Protein AF-A0A817Z8S8-F1 (afdb_monomer_lite)

pLDDT: mean 74.24, std 27.45, range [25.92, 98.88]

Sequence (373 aa):
MAVKNQTFAECTYLVGMTGDINDGILGLAFPSLTSDGEKPFFYNMWSQGLIPQAIFSFYLNPDTNATSGGELIFGGADPSKYTGSITYISVSIEGYWEFPMASVSVGSTSISSSTYAIADTGTTLIVGPTAQVDSLNGAIGATYDSSSQLYTVDCHTRSLSSFPNITFTIGDTVFILKPLQYLWITGDQSAGYICYSVFSPSDSTDSNGNLFWILGDFFLYRYYSVFDIQNNRVGFSTSISYDWMPTVGSSLFPTSSTTTHPSTSTMKTTTHPTTSTMKTTASTARTTTVSTTSTMKTTTHPTTSTMKTKTHPTTSTMKTTTHPTTSTMKTTASTVRTTTISTTQMELSSTAVTRTQPLATTITETEISPIPS

InterPro domains:
  IPR001461 Aspartic peptidase A1 [PR00792] (70-83)
  IPR001461 Aspartic peptidase A1 [PR00792] (117-128)
  IPR001461 Aspartic peptidase A1 [PR00792] (213-228)
  IPR001461 Aspartic peptidase A1 [PTHR47966] (2-237)
  IPR001969 Aspartic peptidase, active site [PS00141] (117-128)
  IPR021109 Aspartic peptidase domain superfamily [G3DSA:2.40.70.10] (1-240)
  IPR021109 Aspartic peptidase domain superfamily [SSF50630] (2-237)
  IPR033121 Peptidase family A1 domain [PF00026] (2-238)
  IPR033121 Peptidase family A1 domain [PS51767] (1-237)

Organism: NCBI:txid392032

Secondary structure (DSSP, 8-state):
----S------S--SS-TT-S-S-----S-GGG-TT-PPPHHHHHHHTT-SSSSEEEEEE---TTSS--EEEEES---GGGEEEEEEEEE-SSBTTBEEEEEEEEETTEEEEEEEEEEE-TT-SSEEE-HHHHHHHHHHHT-EEETTTTEEEE--SSS-GGGSPPEEEEETTEEEEE-HHHHEEEEEETTTEEEEEESEEE---B-TTS-BEEEE-HHHHTTEEEEEETTTTEEEEEEEGGGTTSPPBTB-SSPP----PPP-SS-EEE----SS-------SSEEEEE---SS-EEEEE--SSS-EEEEE--SS--EEEEE--SS--EEEEE--SS--EEEEE---SS--EEEEE-SS--EE-----PPPP-

Foldseek 3Di:
DDQPPADDDDDPDDDDCPPPPDPDDQDPAFLVQPPVSGDGPLNSCVVVVVAQASKKWKAAAPPPPDPDRIDIDRRDDDPVFFDDDWDKFFAPDRDAQKGWWQFKAWAPGTLDGIAMEGEDQPDAFKEFAQSSLVVNCVSQVWDQDPVVRFTWDDPPPDPQVPGTWIWIGGPNDIQIDRSVLQWDWDDAPVGDIITTGRYHHDQDADPVRGTYIYCYDSSCNQWIWMCHPPRRIIITGGTCSCVPPPDPPDDPHDPDDDDDDDDDDDDEDEDEDPDDADEDEDQEYEYEYEYADDEDEHEYEYADDEYEYEYEYQDYEYEYEYEYPDEEYEYEYEYPDEYEYEYEYEDDDYYYDYDYDDDDYDYDDHDYDDDDD

Radius of gyration: 31.16 Å; chains: 1; bounding box: 56×45×95 Å

Structure (mmCIF, N/CA/C/O backbone):
data_AF-A0A817Z8S8-F1
#
_entry.id   AF-A0A817Z8S8-F1
#
loop_
_atom_site.group_PDB
_atom_site.id
_atom_site.type_symbol
_atom_site.label_atom_id
_atom_site.label_alt_id
_atom_site.label_comp_id
_atom_site.label_asym_id
_atom_site.label_entity_id
_atom_site.label_seq_id
_atom_site.pdbx_PDB_ins_code
_atom_site.Cartn_x
_atom_site.Cartn_y
_atom_site.Cartn_z
_atom_site.occupancy
_atom_site.B_iso_or_equiv
_atom_site.auth_seq_id
_atom_site.auth_comp_id
_atom_site.auth_asym_id
_atom_site.auth_atom_id
_atom_site.pdbx_PDB_model_num
ATOM 1 N N . MET A 1 1 ? -26.055 7.606 10.566 1.00 81.88 1 MET A N 1
ATOM 2 C CA . MET A 1 1 ? -25.059 7.049 11.508 1.00 81.88 1 MET A CA 1
ATOM 3 C C . MET A 1 1 ? -24.032 8.137 11.798 1.00 81.88 1 MET A C 1
ATOM 5 O O . MET A 1 1 ? -23.732 8.878 10.873 1.00 81.88 1 MET A O 1
ATOM 9 N N . ALA A 1 2 ? -23.561 8.307 13.038 1.00 94.81 2 ALA A N 1
ATOM 10 C CA . ALA A 1 2 ? -22.569 9.337 13.373 1.00 94.81 2 ALA A CA 1
ATOM 11 C C . ALA A 1 2 ? -21.712 8.900 14.567 1.00 94.81 2 ALA A C 1
ATOM 13 O O . ALA A 1 2 ? -22.274 8.572 15.610 1.00 94.81 2 ALA A O 1
ATOM 14 N N . VAL A 1 3 ? -20.385 8.946 14.421 1.00 97.50 3 VAL A N 1
ATOM 15 C CA . VAL A 1 3 ? -19.437 8.725 15.524 1.00 97.50 3 VAL A CA 1
ATOM 16 C C . VAL A 1 3 ? -19.437 9.963 16.417 1.00 97.50 3 VAL A C 1
ATOM 18 O O . VAL A 1 3 ? -19.252 11.082 15.938 1.00 97.50 3 VAL A O 1
ATOM 21 N N . LYS A 1 4 ? -19.711 9.787 17.709 1.00 97.62 4 LYS A N 1
ATOM 22 C CA . LYS A 1 4 ? -19.749 10.876 18.696 1.00 97.62 4 LYS A CA 1
ATOM 23 C C . LYS A 1 4 ? -18.420 10.999 19.432 1.00 97.62 4 LYS A C 1
ATOM 25 O O . LYS A 1 4 ? -17.727 10.002 19.598 1.00 97.62 4 LYS A O 1
ATOM 30 N N . ASN A 1 5 ? -18.110 12.213 19.895 1.00 95.88 5 ASN A N 1
ATOM 31 C CA . ASN A 1 5 ? -16.927 12.527 20.707 1.00 95.88 5 ASN A CA 1
ATOM 32 C C . ASN A 1 5 ? -15.605 12.045 20.078 1.00 95.88 5 ASN A C 1
ATOM 34 O O . ASN A 1 5 ? -14.744 11.520 20.776 1.00 95.88 5 ASN A O 1
ATOM 38 N N . GLN A 1 6 ? -15.464 12.186 18.755 1.00 96.88 6 GLN A N 1
ATOM 39 C CA . GLN A 1 6 ? -14.202 11.904 18.077 1.00 96.88 6 GLN A CA 1
ATOM 40 C C . GLN A 1 6 ? -13.247 13.081 18.269 1.00 96.88 6 GLN A C 1
ATOM 42 O O . GLN A 1 6 ? -13.519 14.171 17.766 1.00 96.88 6 GLN A O 1
ATOM 47 N N . THR A 1 7 ? -12.121 12.846 18.936 1.00 95.56 7 THR A N 1
ATOM 48 C CA . THR A 1 7 ? -10.995 13.782 18.925 1.00 95.56 7 THR A CA 1
ATOM 49 C C . THR A 1 7 ? -10.351 13.782 17.540 1.00 95.56 7 THR A C 1
ATOM 51 O O . THR A 1 7 ? -10.112 12.721 16.960 1.00 95.56 7 THR A O 1
ATOM 54 N N . PHE A 1 8 ? -10.071 14.958 16.994 1.00 94.56 8 PHE A N 1
ATOM 55 C CA . PHE A 1 8 ? -9.296 15.124 15.768 1.00 94.56 8 PHE A CA 1
ATOM 56 C C . PHE A 1 8 ? -8.401 16.355 15.905 1.00 94.56 8 PHE A C 1
ATOM 58 O O . PHE A 1 8 ? -8.693 17.253 16.696 1.00 94.56 8 PHE A O 1
ATOM 65 N N . ALA A 1 9 ? -7.308 16.384 15.148 1.00 92.62 9 ALA A N 1
ATOM 66 C CA . ALA A 1 9 ? -6.396 17.516 15.135 1.00 92.62 9 ALA A CA 1
ATOM 67 C C . ALA A 1 9 ? -6.850 18.559 14.105 1.00 92.62 9 ALA A C 1
ATOM 69 O O . ALA A 1 9 ? -7.108 18.227 12.948 1.00 92.62 9 ALA A O 1
ATOM 70 N N . GLU A 1 10 ? -6.909 19.824 14.517 1.00 93.25 10 GLU A N 1
ATOM 71 C CA . GLU A 1 10 ? -7.036 20.957 13.601 1.00 93.25 10 GLU A CA 1
ATOM 72 C C . GLU A 1 10 ? -5.635 21.384 13.143 1.00 93.25 10 GLU A C 1
ATOM 74 O O . GLU A 1 10 ? -4.810 21.837 13.941 1.00 93.25 10 GLU A O 1
ATOM 79 N N . CYS A 1 11 ? -5.344 21.217 11.852 1.00 89.75 11 CYS A N 1
ATOM 80 C CA . CYS A 1 11 ? -4.067 21.632 11.282 1.00 89.75 11 CYS A CA 1
ATOM 81 C C . CYS A 1 11 ? -4.047 23.157 11.091 1.00 89.75 11 CYS A C 1
ATOM 83 O O . CYS A 1 11 ? -4.778 23.695 10.263 1.00 89.75 11 CYS A O 1
ATOM 85 N N . THR A 1 12 ? -3.198 23.858 11.845 1.00 91.69 12 THR A N 1
ATOM 86 C CA . THR A 1 12 ? -3.060 25.328 11.771 1.00 91.69 12 THR A CA 1
ATOM 87 C C . THR A 1 12 ? -1.896 25.787 10.892 1.00 91.69 12 THR A C 1
ATOM 89 O O . THR A 1 12 ? -1.808 26.964 10.540 1.00 91.69 12 THR A O 1
ATOM 92 N N . TYR A 1 13 ? -0.999 24.869 10.526 1.00 88.25 13 TYR A N 1
ATOM 93 C CA . TYR A 1 13 ? 0.147 25.128 9.664 1.00 88.25 13 TYR A CA 1
ATOM 94 C C . TYR A 1 13 ? 0.550 23.856 8.916 1.00 88.25 13 TYR A C 1
ATOM 96 O O . TYR A 1 13 ? 0.717 22.803 9.530 1.00 88.25 13 TYR A O 1
ATOM 104 N N . LEU A 1 14 ? 0.738 23.968 7.600 1.00 84.44 14 LEU A N 1
ATOM 105 C CA . LEU A 1 14 ? 1.026 22.846 6.711 1.00 84.44 14 LEU A CA 1
ATOM 106 C C . LEU A 1 14 ? 2.157 23.208 5.745 1.00 84.44 14 LEU A C 1
ATOM 108 O O . LEU A 1 14 ? 2.161 24.291 5.159 1.00 84.44 14 LEU A O 1
ATOM 112 N N . VAL A 1 15 ? 3.103 22.288 5.558 1.00 81.94 15 VAL A N 1
ATOM 113 C CA . VAL A 1 15 ? 4.203 22.410 4.592 1.00 81.94 15 VAL A CA 1
ATOM 114 C C . VAL A 1 15 ? 4.164 21.194 3.677 1.00 81.94 15 VAL A C 1
ATOM 116 O O . VAL A 1 15 ? 4.092 20.071 4.158 1.00 81.94 15 VAL A O 1
ATOM 119 N N . GLY A 1 16 ? 4.226 21.407 2.362 1.00 69.44 16 GLY A N 1
ATOM 120 C CA . GLY A 1 16 ? 4.416 20.322 1.390 1.00 69.44 16 GLY A CA 1
ATOM 121 C C . GLY A 1 16 ? 3.149 19.625 0.885 1.00 69.44 16 GLY A C 1
ATOM 122 O O . GLY A 1 16 ? 3.254 18.850 -0.054 1.00 69.44 16 GLY A O 1
ATOM 123 N N . MET A 1 17 ? 1.964 19.942 1.416 1.00 66.19 17 MET A N 1
ATOM 124 C CA . MET A 1 17 ? 0.671 19.454 0.889 1.00 66.19 17 MET A CA 1
ATOM 125 C C . MET A 1 17 ? -0.120 20.548 0.146 1.00 66.19 17 MET A C 1
ATOM 127 O O . MET A 1 17 ? -1.324 20.439 -0.079 1.00 66.19 17 MET A O 1
ATOM 131 N N . THR A 1 18 ? 0.538 21.649 -0.227 1.00 66.94 18 THR A N 1
ATOM 132 C CA . THR A 1 18 ? -0.089 22.735 -0.988 1.00 66.94 18 THR A CA 1
ATOM 133 C C . THR A 1 18 ? -0.513 22.236 -2.371 1.00 66.94 18 THR A C 1
ATOM 135 O O . THR A 1 18 ? 0.343 21.945 -3.203 1.00 66.94 18 THR A O 1
ATOM 138 N N . GLY A 1 19 ? -1.824 22.187 -2.629 1.00 70.31 19 GLY A N 1
ATOM 139 C CA . GLY A 1 19 ? -2.391 21.764 -3.915 1.00 70.31 19 GLY A CA 1
ATOM 140 C C . GLY A 1 19 ? -2.886 20.315 -3.970 1.00 70.31 19 GLY A C 1
ATOM 141 O O . GLY A 1 19 ? -3.263 19.871 -5.053 1.00 70.31 19 GLY A O 1
ATOM 142 N N . ASP A 1 20 ? -2.905 19.598 -2.842 1.00 76.75 20 ASP A N 1
ATOM 143 C CA . ASP A 1 20 ? -3.638 18.331 -2.732 1.00 76.75 20 ASP A CA 1
ATOM 144 C C . ASP A 1 20 ? -5.150 18.574 -2.920 1.00 76.75 20 ASP A C 1
ATOM 146 O O . ASP A 1 20 ? -5.673 19.640 -2.586 1.00 76.75 20 ASP A O 1
ATOM 150 N N . ILE A 1 21 ? -5.849 17.593 -3.489 1.00 81.88 21 ILE A N 1
ATOM 151 C CA . ILE A 1 21 ? -7.307 17.634 -3.668 1.00 81.88 21 ILE A CA 1
ATOM 152 C C . ILE A 1 21 ? -8.055 17.220 -2.396 1.00 81.88 21 ILE A C 1
ATOM 154 O O . ILE A 1 21 ? -9.259 17.448 -2.300 1.00 81.88 21 ILE A O 1
ATOM 158 N N . ASN A 1 22 ? -7.358 16.584 -1.450 1.00 86.25 22 ASN A N 1
ATOM 159 C CA . ASN A 1 22 ? -7.919 16.139 -0.182 1.00 86.25 22 ASN A CA 1
ATOM 160 C C . ASN A 1 22 ? -7.701 17.191 0.912 1.00 86.25 22 ASN A C 1
ATOM 162 O O . ASN A 1 22 ? -6.600 17.712 1.074 1.00 86.25 22 ASN A O 1
ATOM 166 N N . ASP A 1 23 ? -8.733 17.439 1.722 1.00 89.62 23 ASP A N 1
ATOM 167 C CA . ASP A 1 23 ? -8.668 18.411 2.824 1.00 89.62 23 ASP A CA 1
ATOM 168 C C . ASP A 1 23 ? -7.918 17.882 4.065 1.00 89.62 23 ASP A C 1
ATOM 170 O O . ASP A 1 23 ? -7.545 18.652 4.950 1.00 89.62 23 ASP A O 1
ATOM 174 N N . GLY A 1 24 ? -7.723 16.564 4.176 1.00 91.56 24 GLY A N 1
ATOM 175 C CA . GLY A 1 24 ? -7.089 15.946 5.339 1.00 91.56 24 GLY A CA 1
ATOM 176 C C . GLY A 1 24 ? -7.032 14.421 5.277 1.00 91.56 24 GLY A C 1
ATOM 177 O O . GLY A 1 24 ? -7.357 13.808 4.263 1.00 91.56 24 GLY A O 1
ATOM 178 N N . ILE A 1 25 ? -6.618 13.807 6.391 1.00 92.69 25 ILE A N 1
ATOM 179 C CA . ILE A 1 25 ? -6.366 12.364 6.506 1.00 92.69 25 ILE A CA 1
ATOM 180 C C . ILE A 1 25 ? -7.199 11.772 7.647 1.00 92.69 25 ILE A C 1
ATOM 182 O O . ILE A 1 25 ? -7.203 12.288 8.765 1.00 92.69 25 ILE A O 1
ATOM 186 N N . LEU A 1 26 ? -7.855 10.639 7.381 1.00 96.12 26 LEU A N 1
ATOM 187 C CA . LEU A 1 26 ? -8.493 9.803 8.397 1.00 96.12 26 LEU A CA 1
ATOM 188 C C . LEU A 1 26 ? -7.651 8.542 8.623 1.00 96.12 26 LEU A C 1
ATOM 190 O O . LEU A 1 26 ? -7.731 7.591 7.852 1.00 96.12 26 LEU A O 1
ATOM 194 N N . GLY A 1 27 ? -6.847 8.527 9.687 1.00 96.44 27 GLY A N 1
ATOM 195 C CA . GLY A 1 27 ? -6.015 7.370 10.027 1.00 96.44 27 GLY A CA 1
ATOM 196 C C . GLY A 1 27 ? -6.842 6.153 10.461 1.00 96.44 27 GLY A C 1
ATOM 197 O O . GLY A 1 27 ? -7.692 6.257 11.349 1.00 96.44 27 GLY A O 1
ATOM 198 N N . LEU A 1 28 ? -6.563 4.992 9.858 1.00 97.69 28 LEU A N 1
ATOM 199 C CA . LEU A 1 28 ? -7.239 3.710 10.130 1.00 97.69 28 LEU A CA 1
ATOM 200 C C . LEU A 1 28 ? -6.285 2.612 10.646 1.00 97.69 28 LEU A C 1
ATOM 202 O O . LEU A 1 28 ? -6.638 1.433 10.645 1.00 97.69 28 LEU A O 1
ATOM 206 N N . ALA A 1 29 ? -5.074 2.987 11.062 1.00 96.75 29 ALA A N 1
ATOM 207 C CA . ALA A 1 29 ? -4.093 2.089 11.672 1.00 96.75 29 ALA A CA 1
ATOM 208 C C . ALA A 1 29 ? -4.369 1.860 13.177 1.00 96.75 29 ALA A C 1
ATOM 210 O O . ALA A 1 29 ? -5.402 2.281 13.713 1.00 96.75 29 ALA A O 1
ATOM 211 N N . PHE A 1 30 ? -3.458 1.168 13.866 1.00 97.06 30 PHE A N 1
ATOM 212 C CA . PHE A 1 30 ? -3.625 0.805 15.273 1.00 97.06 30 PHE A CA 1
ATOM 213 C C . PHE A 1 30 ? -3.399 2.000 16.224 1.00 97.06 30 PHE A C 1
ATOM 215 O O . PHE A 1 30 ? -2.653 2.927 15.894 1.00 97.06 30 PHE A O 1
ATOM 222 N N . PRO A 1 31 ? -4.000 1.995 17.435 1.00 95.50 31 PRO A N 1
ATOM 223 C CA . PRO A 1 31 ? -3.860 3.075 18.413 1.00 95.50 31 PRO A CA 1
ATOM 224 C C . PRO A 1 31 ? -2.414 3.342 18.842 1.00 95.50 31 PRO A C 1
ATOM 226 O O . PRO A 1 31 ? -2.098 4.455 19.251 1.00 95.50 31 PRO A O 1
ATOM 229 N N . SER A 1 32 ? -1.528 2.352 18.730 1.00 93.75 32 SER A N 1
ATOM 230 C CA . SER A 1 32 ? -0.097 2.469 19.038 1.00 93.75 32 SER A CA 1
ATOM 231 C C . SER A 1 32 ? 0.644 3.512 18.192 1.00 93.75 32 SER A C 1
ATOM 233 O O . SER A 1 32 ? 1.695 3.977 18.621 1.00 93.75 32 SER A O 1
ATOM 235 N N . LEU A 1 33 ? 0.103 3.915 17.034 1.00 92.25 33 LEU A N 1
ATOM 236 C CA . LEU A 1 33 ? 0.660 4.987 16.196 1.00 92.25 33 LEU A CA 1
ATOM 237 C C . LEU A 1 33 ? 0.061 6.374 16.471 1.00 92.25 33 LEU A C 1
ATOM 239 O O . LEU A 1 33 ? 0.413 7.345 15.803 1.00 92.25 33 LEU A O 1
ATOM 243 N N . THR A 1 34 ? -0.869 6.496 17.417 1.00 91.12 34 THR A N 1
ATOM 244 C CA . THR A 1 34 ? -1.513 7.783 17.710 1.00 91.12 34 THR A CA 1
ATOM 245 C C . THR A 1 34 ? -0.582 8.676 18.527 1.00 91.12 34 THR A C 1
ATOM 247 O O . THR A 1 34 ? -0.004 8.238 19.518 1.00 91.12 34 THR A O 1
ATOM 250 N N . SER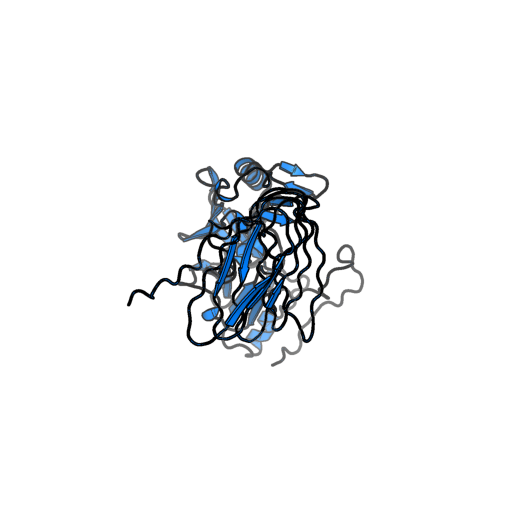 A 1 35 ? -0.428 9.940 18.121 1.00 79.12 35 SER A N 1
ATOM 251 C CA . SER A 1 35 ? 0.551 10.857 18.727 1.00 79.12 35 SER A CA 1
ATOM 252 C C . SER A 1 35 ? 0.268 11.187 20.197 1.00 79.12 35 SER A C 1
ATOM 254 O O . SER A 1 35 ? 1.210 11.351 20.964 1.00 79.12 35 SER A O 1
ATOM 256 N N . ASP A 1 36 ? -1.009 11.213 20.594 1.00 81.75 36 ASP A N 1
ATOM 257 C CA . ASP A 1 36 ? -1.449 11.604 21.943 1.00 81.75 36 ASP A CA 1
ATOM 258 C C . ASP A 1 36 ? -2.231 10.490 22.669 1.00 81.75 36 ASP A C 1
ATOM 260 O O . ASP A 1 36 ? -2.912 10.733 23.664 1.00 81.75 36 ASP A O 1
ATOM 264 N N . GLY A 1 37 ? -2.177 9.249 22.166 1.00 83.00 37 GLY A N 1
ATOM 265 C CA . GLY A 1 37 ? -2.962 8.131 22.712 1.00 83.00 37 GLY A CA 1
ATOM 266 C C . GLY A 1 37 ? -4.472 8.242 22.460 1.00 83.00 37 GLY A C 1
ATOM 267 O O . GLY A 1 37 ? -5.260 7.494 23.046 1.00 83.00 37 GLY A O 1
ATOM 268 N N . GLU A 1 38 ? -4.887 9.181 21.606 1.00 91.69 38 GLU A N 1
ATOM 269 C CA . GLU A 1 38 ? -6.281 9.395 21.235 1.00 91.69 38 GLU A CA 1
ATOM 270 C C . GLU A 1 38 ? -6.866 8.172 20.531 1.00 91.69 38 GLU A C 1
ATOM 272 O O . GLU A 1 38 ? -6.221 7.510 19.719 1.00 91.69 38 GLU A O 1
ATOM 277 N N . LYS A 1 39 ? -8.136 7.871 20.807 1.00 93.94 39 LYS A N 1
ATOM 278 C CA . LYS A 1 39 ? -8.786 6.706 20.205 1.00 93.94 39 LYS A CA 1
ATOM 279 C C . LYS A 1 39 ? -9.051 6.959 18.707 1.00 93.94 39 LYS A C 1
ATOM 281 O O . LYS A 1 39 ? -9.780 7.906 18.380 1.00 93.94 39 LYS A O 1
ATOM 286 N N . PRO A 1 40 ? -8.558 6.101 17.789 1.00 96.38 40 PRO A N 1
ATOM 287 C CA . PRO A 1 40 ? -8.809 6.279 16.362 1.00 96.38 40 PRO A CA 1
ATOM 288 C C . PRO A 1 40 ? -10.299 6.185 16.011 1.00 96.38 40 PRO A C 1
ATOM 290 O O . PRO A 1 40 ? -11.079 5.497 16.681 1.00 96.38 40 PRO A O 1
ATOM 293 N N . PHE A 1 41 ? -10.685 6.823 14.904 1.00 97.00 41 PHE A N 1
ATOM 294 C CA . PHE A 1 41 ? -12.075 6.910 14.443 1.00 97.00 41 PHE A CA 1
ATOM 295 C C . PHE A 1 41 ? -12.793 5.564 14.381 1.00 97.00 41 PHE A C 1
ATOM 297 O O . PHE A 1 41 ? -13.891 5.410 14.920 1.00 97.00 41 PHE A O 1
ATOM 304 N N . PHE A 1 42 ? -12.153 4.569 13.770 1.00 97.50 42 PHE A N 1
ATOM 305 C CA . PHE A 1 42 ? -12.750 3.251 13.606 1.00 97.50 42 PHE A CA 1
ATOM 306 C C . PHE A 1 42 ? -12.981 2.536 14.951 1.00 97.50 42 PHE A C 1
ATOM 308 O O . PHE A 1 42 ? -14.010 1.892 15.151 1.00 97.50 42 PHE A O 1
ATOM 315 N N . TYR A 1 43 ? -12.089 2.728 15.929 1.00 96.94 43 TYR A N 1
ATOM 316 C CA . TYR A 1 43 ? -12.247 2.181 17.281 1.00 96.94 43 TYR A CA 1
ATOM 317 C C . TYR A 1 43 ? -13.412 2.840 18.024 1.00 96.94 43 TYR A C 1
ATOM 319 O O . TYR A 1 43 ? -14.158 2.165 18.740 1.00 96.94 43 TYR A O 1
ATOM 327 N N . ASN A 1 44 ? -13.605 4.151 17.848 1.00 97.31 44 ASN A N 1
ATOM 328 C CA . ASN A 1 44 ? -14.782 4.843 18.366 1.00 97.31 44 ASN A CA 1
ATOM 329 C C . ASN A 1 44 ? -16.064 4.334 17.702 1.00 97.31 44 ASN A C 1
ATOM 331 O O . ASN A 1 44 ? -17.010 3.995 18.413 1.00 97.31 44 ASN A O 1
ATOM 335 N N . MET A 1 45 ? -16.070 4.189 16.376 1.00 97.44 45 MET A N 1
ATOM 336 C CA . MET A 1 45 ? -17.195 3.635 15.620 1.00 97.44 45 MET A CA 1
ATOM 337 C C . MET A 1 45 ? -17.596 2.238 16.117 1.00 97.44 45 MET A C 1
ATOM 339 O O . MET A 1 45 ? -18.779 1.997 16.373 1.00 97.44 45 MET A O 1
ATOM 343 N N . TRP A 1 46 ? -16.620 1.348 16.319 1.00 97.25 46 TRP A N 1
ATOM 344 C CA . TRP A 1 46 ? -16.860 0.011 16.861 1.00 97.25 46 TRP A CA 1
ATOM 345 C C . TRP A 1 46 ? -17.381 0.050 18.301 1.00 97.25 46 TRP A C 1
ATOM 347 O O . TRP A 1 46 ? -18.420 -0.534 18.597 1.00 97.25 46 TRP A O 1
ATOM 357 N N . SER A 1 47 ? -16.719 0.791 19.196 1.00 96.69 47 SER A N 1
ATOM 358 C CA . SER A 1 47 ? -17.114 0.841 20.614 1.00 96.69 47 SER A CA 1
ATOM 359 C C . SER A 1 47 ? -18.488 1.477 20.861 1.00 96.69 47 SER A C 1
ATOM 361 O O . SER A 1 47 ? -19.110 1.211 21.885 1.00 96.69 47 SER A O 1
ATOM 363 N N . GLN A 1 48 ? -18.982 2.280 19.915 1.00 97.88 48 GLN A N 1
ATOM 364 C CA . GLN A 1 48 ? -20.329 2.859 19.940 1.00 97.88 48 GLN A CA 1
ATOM 365 C C . GLN A 1 48 ? -21.396 1.927 19.337 1.00 97.88 48 GLN A C 1
ATOM 367 O O . GLN A 1 48 ? -22.560 2.314 19.256 1.00 97.88 48 GLN A O 1
ATOM 372 N N . GLY A 1 49 ? -21.026 0.716 18.901 1.00 97.31 49 GLY A N 1
ATOM 373 C CA . GLY A 1 49 ? -21.950 -0.264 18.324 1.00 97.31 49 GLY A CA 1
ATOM 374 C C . GLY A 1 49 ? -22.539 0.166 16.979 1.00 97.31 49 GLY A C 1
ATOM 375 O O . GLY A 1 49 ? -23.647 -0.238 16.635 1.00 97.31 49 GLY A O 1
ATOM 376 N N . LEU A 1 50 ? -21.836 1.029 16.234 1.00 98.12 50 LEU A N 1
ATOM 377 C CA . LEU A 1 50 ? -22.343 1.588 14.977 1.00 98.12 50 LEU A CA 1
ATOM 378 C C . LEU A 1 50 ? -22.146 0.649 13.783 1.00 98.12 50 LEU A C 1
ATOM 380 O O . LEU A 1 50 ? -22.857 0.775 12.792 1.00 98.12 50 LEU A O 1
ATOM 384 N N . ILE A 1 51 ? -21.205 -0.286 13.877 1.00 97.62 51 ILE A N 1
ATOM 385 C CA . ILE A 1 51 ? -20.911 -1.275 12.840 1.00 97.62 51 ILE A CA 1
ATOM 386 C C . ILE A 1 51 ? -21.086 -2.687 13.402 1.00 97.62 51 ILE A C 1
ATOM 388 O O . ILE A 1 51 ? -20.823 -2.898 14.585 1.00 97.62 51 ILE A O 1
ATOM 392 N N . PRO A 1 52 ? -21.532 -3.659 12.589 1.00 96.62 52 PRO A N 1
ATOM 393 C CA . PRO A 1 52 ? -21.817 -5.012 13.067 1.00 96.62 52 PRO A CA 1
ATOM 394 C C . PRO A 1 52 ? -20.560 -5.870 13.271 1.00 96.62 52 PRO A C 1
ATOM 396 O O . PRO A 1 52 ? -20.622 -6.874 13.974 1.00 96.62 52 PRO A O 1
ATOM 399 N N . GLN A 1 53 ? -19.436 -5.500 12.653 1.00 97.75 53 GLN A N 1
ATOM 400 C CA . GLN A 1 53 ? -18.154 -6.201 12.742 1.00 97.75 53 GLN A CA 1
ATOM 401 C C . GLN A 1 53 ? -17.020 -5.177 12.833 1.00 97.75 53 GLN A C 1
ATOM 403 O O . GLN A 1 53 ? -17.103 -4.121 12.208 1.00 97.75 53 GLN A O 1
ATOM 408 N N . ALA A 1 54 ? -15.942 -5.482 13.559 1.00 97.94 54 ALA A N 1
ATOM 409 C CA . ALA A 1 54 ? -14.767 -4.606 13.630 1.00 97.94 54 ALA A CA 1
ATOM 410 C C . ALA A 1 54 ? -13.819 -4.842 12.440 1.00 97.94 54 ALA A C 1
ATOM 412 O O . ALA A 1 54 ? -12.625 -5.083 12.614 1.00 97.94 54 ALA A O 1
ATOM 413 N N . ILE A 1 55 ? -14.379 -4.785 11.229 1.00 98.56 55 ILE A N 1
ATOM 414 C CA . ILE A 1 55 ? -13.640 -4.861 9.969 1.00 98.56 55 ILE A CA 1
ATOM 415 C C . ILE A 1 55 ? -13.930 -3.639 9.100 1.00 98.56 55 ILE A C 1
ATOM 417 O O . ILE A 1 55 ? -14.997 -3.031 9.208 1.00 98.56 55 ILE A O 1
ATOM 421 N N . PHE A 1 56 ? -13.017 -3.313 8.199 1.00 98.81 56 PHE A N 1
ATOM 422 C CA . PHE A 1 56 ? -13.279 -2.415 7.081 1.00 98.81 56 PHE A CA 1
ATOM 423 C C . PHE A 1 56 ? -12.585 -2.915 5.823 1.00 98.81 56 PHE A C 1
ATOM 425 O O . PHE A 1 56 ? -11.675 -3.738 5.894 1.00 98.81 56 PHE A O 1
ATOM 432 N N . SER A 1 57 ? -13.028 -2.454 4.663 1.00 98.81 57 SER A N 1
ATOM 433 C CA . SER A 1 57 ? -12.543 -2.981 3.391 1.00 98.81 57 SER A CA 1
ATOM 434 C C . SER A 1 57 ? -12.473 -1.920 2.313 1.00 98.81 57 SER A C 1
ATOM 436 O O . SER A 1 57 ? -13.328 -1.032 2.285 1.00 98.81 57 SER A O 1
ATOM 438 N N . PHE A 1 58 ? -11.526 -2.083 1.393 1.00 98.75 58 PHE A N 1
ATOM 439 C CA . PHE A 1 58 ? -11.324 -1.184 0.269 1.00 98.75 58 PHE A CA 1
ATOM 440 C C . PHE A 1 58 ? -11.443 -1.904 -1.072 1.00 98.75 58 PHE A C 1
ATOM 442 O O . PHE A 1 58 ? -10.817 -2.937 -1.320 1.00 98.75 58 PHE A O 1
ATOM 449 N N . TYR A 1 59 ? -12.201 -1.277 -1.964 1.00 98.31 59 TYR A N 1
ATOM 450 C CA . TYR A 1 59 ? -12.102 -1.451 -3.405 1.00 98.31 59 TYR A CA 1
ATOM 451 C C . TYR A 1 59 ? -11.536 -0.160 -3.991 1.00 98.31 59 TYR A C 1
ATOM 453 O O . TYR A 1 59 ? -12.124 0.904 -3.808 1.00 98.31 59 TYR A O 1
ATOM 461 N N . LEU A 1 60 ? -10.419 -0.244 -4.710 1.00 97.19 60 LEU A N 1
ATOM 462 C CA . LEU A 1 60 ? -9.810 0.902 -5.384 1.00 97.19 60 LEU A CA 1
ATOM 463 C C . LEU A 1 60 ? -9.861 0.687 -6.897 1.00 97.19 60 LEU A C 1
ATOM 465 O O . LEU A 1 60 ? -9.468 -0.373 -7.392 1.00 97.19 60 LEU A O 1
ATOM 469 N N . ASN A 1 61 ? -10.350 1.678 -7.637 1.00 94.75 61 ASN A N 1
ATOM 470 C CA . ASN A 1 61 ? -10.492 1.616 -9.086 1.00 94.75 61 ASN A CA 1
ATOM 471 C C . ASN A 1 61 ? -9.400 2.460 -9.768 1.00 94.75 61 ASN A C 1
ATOM 473 O O . ASN A 1 61 ? -9.425 3.682 -9.632 1.00 94.75 61 ASN A O 1
ATOM 477 N N . PRO A 1 62 ? -8.473 1.848 -10.529 1.00 91.75 62 PRO A N 1
ATOM 478 C CA . PRO A 1 62 ? -7.408 2.578 -11.207 1.00 91.75 62 PRO A CA 1
ATOM 479 C C . PRO A 1 62 ? -7.885 3.316 -12.472 1.00 91.75 62 PRO A C 1
ATOM 481 O O . PRO A 1 62 ? -7.101 4.056 -13.063 1.00 91.75 62 PRO A O 1
ATOM 484 N N . ASP A 1 63 ? -9.129 3.110 -12.932 1.00 89.75 63 ASP A N 1
ATOM 485 C CA . ASP A 1 63 ? -9.671 3.847 -14.079 1.00 89.75 63 ASP A CA 1
ATOM 486 C C . ASP A 1 63 ? -10.037 5.282 -13.685 1.00 89.75 63 ASP A C 1
ATOM 488 O O . ASP A 1 63 ? -11.072 5.546 -13.071 1.00 89.75 63 ASP A O 1
ATOM 492 N N . THR A 1 64 ? -9.203 6.227 -14.110 1.00 85.12 64 THR A N 1
ATOM 493 C CA . THR A 1 64 ? -9.388 7.664 -13.872 1.00 85.12 64 THR A CA 1
ATOM 494 C C . THR A 1 64 ? -10.597 8.262 -14.597 1.00 85.12 64 THR A C 1
ATOM 496 O O . THR A 1 64 ? -10.981 9.391 -14.300 1.00 85.12 64 THR A O 1
ATOM 499 N N . ASN A 1 65 ? -11.219 7.526 -15.525 1.00 86.69 65 ASN A N 1
ATOM 500 C CA . ASN A 1 65 ? -12.444 7.938 -16.214 1.00 86.69 65 ASN A CA 1
ATOM 501 C C . ASN A 1 65 ? -13.710 7.363 -15.568 1.00 86.69 65 ASN A C 1
ATOM 503 O O . ASN A 1 65 ? -14.822 7.714 -15.977 1.00 86.69 65 ASN A O 1
ATOM 507 N N . ALA A 1 66 ? -13.570 6.468 -14.588 1.00 87.56 66 ALA A N 1
ATOM 508 C CA . ALA A 1 66 ? -14.711 5.872 -13.924 1.00 87.56 66 ALA A CA 1
ATOM 509 C C . ALA A 1 66 ? -15.456 6.909 -13.077 1.00 87.56 66 ALA A C 1
ATOM 511 O O . ALA A 1 66 ? -14.871 7.761 -12.414 1.00 87.56 66 ALA A O 1
ATOM 512 N N . THR A 1 67 ? -16.781 6.786 -13.022 1.00 88.19 67 THR A N 1
ATOM 513 C CA . THR A 1 67 ? -17.620 7.644 -12.169 1.00 88.19 67 THR A CA 1
ATOM 514 C C . THR A 1 67 ? -17.426 7.378 -10.674 1.00 88.19 67 THR A C 1
ATOM 516 O O . THR A 1 67 ? -17.852 8.180 -9.850 1.00 88.19 67 THR A O 1
ATOM 519 N N . SER A 1 68 ? -16.830 6.237 -10.314 1.00 91.00 68 SER A N 1
ATOM 520 C CA . SER A 1 68 ? -16.486 5.851 -8.945 1.00 91.00 68 SER A CA 1
ATOM 521 C C . SER A 1 68 ? -15.032 5.377 -8.917 1.00 91.00 68 SER A C 1
ATOM 523 O O . SER A 1 68 ? -14.690 4.369 -9.545 1.00 91.00 68 SER A O 1
ATOM 525 N N . GLY A 1 69 ? -14.192 6.123 -8.194 1.00 92.31 69 GLY A N 1
ATOM 526 C CA . GLY A 1 69 ? -12.769 5.820 -8.004 1.00 92.31 69 GLY A CA 1
ATOM 527 C C . GLY A 1 69 ? -12.496 4.739 -6.954 1.00 92.31 69 GLY A C 1
ATOM 528 O O . GLY A 1 69 ? -11.394 4.209 -6.883 1.00 92.31 69 GLY A O 1
ATOM 529 N N . GLY A 1 70 ? -13.493 4.367 -6.152 1.00 95.56 70 GLY A N 1
ATOM 530 C CA . GLY A 1 70 ? -13.341 3.349 -5.122 1.00 95.56 70 GLY A CA 1
ATOM 531 C C . GLY A 1 70 ? -14.506 3.311 -4.141 1.00 95.56 70 GLY A C 1
ATOM 532 O O . GLY A 1 70 ? -15.475 4.063 -4.262 1.00 95.56 70 GLY A O 1
ATOM 533 N N . GLU A 1 71 ? -14.396 2.414 -3.170 1.00 97.94 71 GLU A N 1
ATOM 534 C CA . GLU A 1 71 ? -15.352 2.203 -2.091 1.00 97.94 71 GLU A CA 1
ATOM 535 C C . GLU A 1 71 ? -14.611 1.814 -0.808 1.00 97.94 71 GLU A C 1
ATOM 537 O O . GLU A 1 71 ? -13.738 0.945 -0.822 1.00 97.94 71 GLU A O 1
ATOM 542 N N . LEU A 1 72 ? -15.004 2.442 0.301 1.00 98.38 72 LEU A N 1
ATOM 543 C CA . LEU A 1 72 ? -14.648 2.048 1.659 1.00 98.38 72 LEU A CA 1
ATOM 544 C C . LEU A 1 72 ? -15.919 1.608 2.381 1.00 98.38 72 LEU A C 1
ATOM 546 O O . LEU A 1 72 ? -16.879 2.375 2.479 1.00 98.38 72 LEU A O 1
ATOM 550 N N . ILE A 1 73 ? -15.908 0.396 2.930 1.00 98.38 73 ILE A N 1
ATOM 551 C CA . ILE A 1 73 ? -16.980 -0.109 3.790 1.00 98.38 73 ILE A CA 1
ATOM 552 C C . ILE A 1 73 ? -16.452 -0.226 5.211 1.00 98.38 73 ILE A C 1
ATOM 554 O O . ILE A 1 73 ? -15.450 -0.892 5.454 1.00 98.38 73 ILE A O 1
ATOM 558 N N . PHE A 1 74 ? -17.170 0.368 6.162 1.00 98.50 74 PHE A N 1
ATOM 559 C CA . PHE A 1 74 ? -16.994 0.078 7.580 1.00 98.50 74 PHE A CA 1
ATOM 560 C C . PHE A 1 74 ? -18.002 -0.989 8.017 1.00 98.50 74 PHE A C 1
ATOM 562 O O . PHE A 1 74 ? -19.203 -0.854 7.784 1.00 98.50 74 PHE A O 1
ATOM 569 N N . GLY A 1 75 ? -17.525 -2.036 8.685 1.00 98.06 75 GLY A N 1
ATOM 570 C CA . GLY A 1 75 ? -18.358 -3.095 9.249 1.00 98.06 75 GLY A CA 1
ATOM 571 C C . GLY A 1 75 ? -18.690 -4.258 8.323 1.00 98.06 75 GLY A C 1
ATOM 572 O O . GLY A 1 75 ? -19.549 -5.068 8.669 1.00 98.06 75 GLY A O 1
ATOM 573 N N . GLY A 1 76 ? -18.054 -4.350 7.159 1.00 97.69 76 GLY A N 1
ATOM 574 C CA . GLY A 1 76 ? -18.361 -5.367 6.161 1.00 97.69 76 GLY A CA 1
ATOM 575 C C . GLY A 1 76 ? -17.336 -5.411 5.035 1.00 97.69 76 GLY A C 1
ATOM 576 O O . GLY A 1 76 ? -16.332 -4.707 5.076 1.00 97.69 76 GLY A O 1
ATOM 577 N N . ALA A 1 77 ? -17.633 -6.245 4.043 1.00 97.81 77 ALA A N 1
ATOM 578 C CA . ALA A 1 77 ? -16.952 -6.330 2.758 1.00 97.81 77 ALA A CA 1
ATOM 579 C C . ALA A 1 77 ? -18.009 -6.521 1.658 1.00 97.81 77 ALA A C 1
ATOM 581 O O . ALA A 1 77 ? -19.089 -7.044 1.946 1.00 97.81 77 ALA A O 1
ATOM 582 N N . ASP A 1 78 ? -17.705 -6.132 0.420 1.00 97.69 78 ASP A N 1
ATOM 583 C CA . ASP A 1 78 ? -18.585 -6.291 -0.743 1.00 97.69 78 ASP A CA 1
ATOM 584 C C . ASP A 1 78 ? -18.092 -7.440 -1.642 1.00 97.69 78 ASP A C 1
ATOM 586 O O . ASP A 1 78 ? -17.125 -7.269 -2.391 1.00 97.69 78 ASP A O 1
ATOM 590 N N . PRO A 1 79 ? -18.759 -8.612 -1.619 1.00 97.12 79 PRO A N 1
ATOM 591 C CA . PRO A 1 79 ? -18.430 -9.740 -2.488 1.00 97.12 79 PRO A CA 1
ATOM 592 C C . PRO A 1 79 ? -18.550 -9.442 -3.984 1.00 97.12 79 PRO A C 1
ATOM 594 O O . PRO A 1 79 ? -18.028 -10.207 -4.788 1.00 97.12 79 PRO A O 1
ATOM 597 N N . SER A 1 80 ? -19.228 -8.360 -4.382 1.00 96.75 80 SER A N 1
ATOM 598 C CA . SER A 1 80 ? -19.325 -7.957 -5.785 1.00 96.75 80 SER A CA 1
ATOM 599 C C . SER A 1 80 ? -18.026 -7.355 -6.331 1.00 96.75 80 SER A C 1
ATOM 601 O O . SER A 1 80 ? -17.873 -7.261 -7.546 1.00 96.75 80 SER A O 1
ATOM 603 N N . LYS A 1 81 ? -17.084 -6.961 -5.458 1.00 97.12 81 LYS A N 1
ATOM 604 C CA . LYS A 1 81 ? -15.837 -6.266 -5.827 1.00 97.12 81 LYS A CA 1
ATOM 605 C C . LYS A 1 81 ? -14.612 -7.164 -5.939 1.00 97.12 81 LYS A C 1
ATOM 607 O O . LYS A 1 81 ? -13.540 -6.685 -6.309 1.00 97.12 81 LYS A O 1
ATOM 612 N N . TYR A 1 82 ? -14.741 -8.453 -5.645 1.00 97.06 82 TYR A N 1
ATOM 613 C CA . TYR A 1 82 ? -13.631 -9.393 -5.727 1.00 97.06 82 TYR A CA 1
ATOM 614 C C . TYR A 1 82 ? -14.073 -10.773 -6.203 1.00 97.06 82 TYR A C 1
ATOM 616 O O . TYR A 1 82 ? -15.252 -11.113 -6.226 1.00 97.06 82 TYR A O 1
ATOM 624 N N . THR A 1 83 ? -13.097 -11.584 -6.594 1.00 96.25 83 THR A N 1
ATOM 625 C CA . THR A 1 83 ? -13.309 -12.949 -7.077 1.00 96.25 83 THR A CA 1
ATOM 626 C C . THR A 1 83 ? -12.515 -13.941 -6.241 1.00 96.25 83 THR A C 1
ATOM 628 O O . THR A 1 83 ? -11.398 -13.661 -5.817 1.00 96.25 83 THR A O 1
ATOM 631 N N . GLY A 1 84 ? -13.080 -15.128 -6.021 1.00 94.38 84 GLY A N 1
ATOM 632 C CA . GLY A 1 84 ? -12.461 -16.145 -5.170 1.00 94.38 84 GLY A CA 1
ATOM 633 C C . GLY A 1 84 ? -12.562 -15.824 -3.676 1.00 94.38 84 GLY A C 1
ATOM 634 O O . GLY A 1 84 ? -13.336 -14.968 -3.249 1.00 94.38 84 GLY A O 1
ATOM 635 N N . SER A 1 85 ? -11.806 -16.562 -2.867 1.00 96.06 85 SER A N 1
ATOM 636 C CA . SER A 1 85 ? -11.767 -16.400 -1.412 1.00 96.06 85 SER A CA 1
ATOM 637 C C . SER A 1 85 ? -10.759 -15.339 -0.985 1.00 96.06 85 SER A C 1
ATOM 639 O O . SER A 1 85 ? -9.706 -15.199 -1.601 1.00 96.06 85 SER A O 1
ATOM 641 N N . ILE A 1 86 ? -11.047 -14.654 0.121 1.00 98.19 86 ILE A N 1
ATOM 642 C CA . ILE A 1 86 ? -10.086 -13.762 0.770 1.00 98.19 86 ILE A CA 1
ATOM 643 C C . ILE A 1 86 ? -9.026 -14.605 1.484 1.00 98.19 86 ILE A C 1
ATOM 645 O O . ILE A 1 86 ? -9.348 -15.404 2.367 1.00 98.19 86 ILE A O 1
ATOM 649 N N . THR A 1 87 ? -7.764 -14.407 1.116 1.00 98.19 87 THR A N 1
ATOM 650 C CA . THR A 1 87 ? -6.614 -14.954 1.836 1.00 98.19 87 THR A CA 1
ATOM 651 C C . THR A 1 87 ? -6.270 -14.018 2.978 1.00 98.19 87 THR A C 1
ATOM 653 O O . THR A 1 87 ? -5.904 -12.871 2.735 1.00 98.19 87 THR A O 1
ATOM 656 N N . TYR A 1 88 ? -6.357 -14.513 4.211 1.00 98.56 88 TYR A N 1
ATOM 657 C CA . TYR A 1 88 ? -5.997 -13.755 5.404 1.00 98.56 88 TYR A CA 1
ATOM 658 C C . TYR A 1 88 ? -4.588 -14.081 5.895 1.00 98.56 88 TYR A C 1
ATOM 660 O O . TYR A 1 88 ? -4.175 -15.240 5.890 1.00 98.56 88 TYR A O 1
ATOM 668 N N . ILE A 1 89 ? -3.901 -13.059 6.396 1.00 98.50 89 ILE A N 1
ATOM 669 C CA . ILE A 1 89 ? -2.618 -13.149 7.085 1.00 98.50 89 ILE A CA 1
ATOM 670 C C . ILE A 1 89 ? -2.686 -12.351 8.390 1.00 98.50 89 ILE A C 1
ATOM 672 O O . ILE A 1 89 ? -3.228 -11.245 8.423 1.00 98.50 89 ILE A O 1
ATOM 676 N N . SER A 1 90 ? -2.189 -12.932 9.481 1.00 98.56 90 SER A N 1
ATOM 677 C CA . SER A 1 90 ? -2.179 -12.268 10.787 1.00 98.56 90 SER A CA 1
ATOM 678 C C . SER A 1 90 ? -1.256 -11.057 10.785 1.00 98.56 90 SER A C 1
ATOM 680 O O . SER A 1 90 ? -0.194 -11.083 10.160 1.00 98.56 90 SER A O 1
ATOM 682 N N . VAL A 1 91 ? -1.649 -10.028 11.531 1.00 98.50 91 VAL A N 1
ATOM 683 C CA . VAL A 1 91 ? -0.792 -8.872 11.783 1.00 98.50 91 VAL A CA 1
ATOM 684 C C . VAL A 1 91 ? 0.400 -9.301 12.643 1.00 98.50 91 VAL A C 1
ATOM 686 O O . VAL A 1 91 ? 0.226 -10.033 13.620 1.00 98.50 91 VAL A O 1
ATOM 689 N N . SER A 1 92 ? 1.613 -8.886 12.269 1.00 97.56 92 SER A N 1
ATOM 690 C CA . SER A 1 92 ? 2.849 -9.218 12.998 1.00 97.56 92 SER A CA 1
ATOM 691 C C . SER A 1 92 ? 3.043 -8.347 14.234 1.00 97.56 92 SER A C 1
ATOM 693 O O . SER A 1 92 ? 3.387 -8.857 15.301 1.00 97.56 92 SER A O 1
ATOM 695 N N . ILE A 1 93 ? 2.828 -7.039 14.091 1.00 96.44 93 ILE A N 1
ATOM 696 C CA . ILE A 1 93 ? 2.998 -6.040 15.147 1.00 96.44 93 ILE A CA 1
ATOM 697 C C . ILE A 1 93 ? 1.870 -5.018 15.021 1.00 96.44 93 ILE A C 1
ATOM 699 O O . ILE A 1 93 ? 1.633 -4.469 13.946 1.00 96.44 93 ILE A O 1
ATOM 703 N N . GLU A 1 94 ? 1.176 -4.740 16.125 1.00 95.75 94 GLU A N 1
ATOM 704 C CA . GLU A 1 94 ? 0.139 -3.707 16.160 1.00 95.75 94 GLU A CA 1
ATOM 705 C C . GLU A 1 94 ? 0.780 -2.316 16.096 1.00 95.75 94 GLU A C 1
ATOM 707 O O . GLU A 1 94 ? 1.244 -1.763 17.095 1.00 95.75 94 GLU A O 1
ATOM 712 N N . GLY A 1 95 ? 0.789 -1.750 14.896 1.00 94.88 95 GLY A N 1
ATOM 713 C CA . GLY A 1 95 ? 1.248 -0.403 14.585 1.00 94.88 95 GLY A CA 1
ATOM 714 C C . GLY A 1 95 ? 0.641 0.002 13.256 1.00 94.88 95 GLY A C 1
ATOM 715 O O . GLY A 1 95 ? -0.481 0.508 13.194 1.00 94.88 95 GLY A O 1
ATOM 716 N N . TYR A 1 96 ? 1.356 -0.304 12.182 1.00 97.56 96 TYR A N 1
ATOM 717 C CA . TYR A 1 96 ? 0.772 -0.353 10.847 1.00 97.56 96 TYR A CA 1
ATOM 718 C C . TYR A 1 96 ? -0.036 -1.645 10.662 1.00 97.56 96 TYR A C 1
ATOM 720 O O . TYR A 1 96 ? -0.031 -2.534 11.513 1.00 97.56 96 TYR A O 1
ATOM 728 N N . TRP A 1 97 ? -0.703 -1.774 9.517 1.00 98.56 97 TRP A N 1
ATOM 729 C CA . TRP A 1 97 ? -1.275 -3.041 9.057 1.00 98.56 97 TRP A CA 1
ATOM 730 C C . TRP A 1 97 ? -0.182 -3.954 8.495 1.00 98.56 97 TRP A C 1
ATOM 732 O O . TRP A 1 97 ? -0.169 -4.267 7.305 1.00 98.56 97 TRP A O 1
ATOM 742 N N . GLU A 1 98 ? 0.764 -4.304 9.365 1.00 98.69 98 GLU A N 1
ATOM 743 C CA . GLU A 1 98 ? 1.974 -5.061 9.056 1.00 98.69 98 GLU A CA 1
ATOM 744 C C . GLU A 1 98 ? 1.736 -6.568 9.119 1.00 98.69 98 GLU A C 1
ATOM 746 O O . GLU A 1 98 ? 1.056 -7.054 10.018 1.00 98.69 98 GLU A O 1
ATOM 751 N N . PHE A 1 99 ? 2.320 -7.318 8.193 1.00 98.69 99 PHE A N 1
ATOM 752 C CA . PHE A 1 99 ? 2.270 -8.773 8.157 1.00 98.69 99 PHE A CA 1
ATOM 753 C C . PHE A 1 99 ? 3.557 -9.365 7.564 1.00 98.69 99 PHE A C 1
ATOM 755 O O . PHE A 1 99 ? 4.255 -8.711 6.780 1.00 98.69 99 PHE A O 1
ATOM 762 N N . PRO A 1 100 ? 3.882 -10.631 7.889 1.00 98.25 100 PRO A N 1
ATOM 763 C CA . PRO A 1 100 ? 5.006 -11.321 7.272 1.00 98.25 100 PRO A CA 1
ATOM 764 C C . PRO A 1 100 ? 4.727 -11.616 5.792 1.00 98.25 100 PRO A C 1
ATOM 766 O O . PRO A 1 100 ? 3.657 -12.100 5.413 1.00 98.25 100 PRO A O 1
ATOM 769 N N . MET A 1 101 ? 5.732 -11.383 4.953 1.00 97.75 101 MET A N 1
ATOM 770 C CA . MET A 1 101 ? 5.721 -11.672 3.524 1.00 97.75 101 MET A CA 1
ATOM 771 C C . MET A 1 101 ? 6.855 -12.645 3.193 1.00 97.75 101 MET A C 1
ATOM 773 O O . MET A 1 101 ? 8.032 -12.381 3.431 1.00 97.75 101 MET A O 1
ATOM 777 N N . ALA A 1 102 ? 6.501 -13.802 2.641 1.00 98.00 102 ALA A N 1
ATOM 778 C CA . ALA A 1 102 ? 7.429 -14.902 2.415 1.00 98.00 102 ALA A CA 1
ATOM 779 C C . ALA A 1 102 ? 8.488 -14.573 1.354 1.00 98.00 102 ALA A C 1
ATOM 781 O O . ALA A 1 102 ? 9.644 -14.969 1.506 1.00 98.00 102 ALA A O 1
ATOM 782 N N . SER A 1 103 ? 8.129 -13.862 0.282 1.00 98.00 103 SER A N 1
ATOM 783 C CA . SER A 1 103 ? 9.102 -13.443 -0.734 1.00 98.00 103 SER A CA 1
ATOM 784 C C . SER A 1 103 ? 8.591 -12.350 -1.667 1.00 98.00 103 SER A C 1
ATOM 786 O O . SER A 1 103 ? 7.385 -12.157 -1.829 1.00 98.00 103 SER A O 1
ATOM 788 N N . VAL A 1 104 ? 9.545 -11.692 -2.330 1.00 98.50 104 VAL A N 1
ATOM 789 C CA . VAL A 1 104 ? 9.326 -10.854 -3.518 1.00 98.50 104 VAL A CA 1
ATOM 790 C C . VAL A 1 104 ? 10.201 -11.393 -4.645 1.00 98.50 104 VAL A C 1
ATOM 792 O O . VAL A 1 104 ? 11.371 -11.714 -4.423 1.00 98.50 104 VAL A O 1
ATOM 795 N N . SER A 1 105 ? 9.661 -11.497 -5.857 1.00 98.38 105 SER A N 1
ATOM 796 C CA . SER A 1 105 ? 10.408 -11.954 -7.034 1.00 98.38 105 SER A CA 1
ATOM 797 C C . SER A 1 105 ? 9.984 -11.252 -8.325 1.00 98.38 105 SER A C 1
ATOM 799 O O . SER A 1 105 ? 8.860 -10.767 -8.456 1.00 98.38 105 SER A O 1
ATOM 801 N N . VAL A 1 106 ? 10.907 -11.212 -9.286 1.00 97.81 106 VAL A N 1
ATOM 802 C CA . VAL A 1 106 ? 10.722 -10.663 -10.636 1.00 97.81 106 VAL A CA 1
ATOM 803 C C . VAL A 1 106 ? 10.986 -11.769 -11.642 1.00 97.81 106 VAL A C 1
ATOM 805 O O . VAL A 1 106 ? 12.132 -12.177 -11.838 1.00 97.81 106 VAL A O 1
ATOM 808 N N . GLY A 1 107 ? 9.939 -12.282 -12.287 1.00 93.00 107 GLY A N 1
ATOM 809 C CA . GLY A 1 107 ? 10.064 -13.487 -13.107 1.00 93.00 107 GLY A CA 1
ATOM 810 C C . GLY A 1 107 ? 10.648 -14.643 -12.284 1.00 93.00 107 GLY A C 1
ATOM 811 O O . GLY A 1 107 ? 10.030 -15.087 -11.324 1.00 93.00 107 GLY A O 1
ATOM 812 N N . SER A 1 108 ? 11.841 -15.120 -12.646 1.00 89.81 108 SER A N 1
ATOM 813 C CA . SER A 1 108 ? 12.571 -16.158 -11.901 1.00 89.81 108 SER A CA 1
ATOM 814 C C . SER A 1 108 ? 13.583 -15.616 -10.882 1.00 89.81 108 SER A C 1
ATOM 816 O O . SER A 1 108 ? 14.238 -16.400 -10.199 1.00 89.81 108 SER A O 1
ATOM 818 N N . THR A 1 109 ? 13.770 -14.299 -10.803 1.00 94.44 109 THR A N 1
ATOM 819 C CA . THR A 1 109 ? 14.766 -13.664 -9.933 1.00 94.44 109 THR A CA 1
ATOM 820 C C . THR A 1 109 ? 14.177 -13.423 -8.549 1.00 94.44 109 THR A C 1
ATOM 822 O O . THR A 1 109 ? 13.194 -12.697 -8.409 1.00 94.44 109 THR A O 1
ATOM 825 N N . SER A 1 110 ? 14.792 -14.000 -7.516 1.00 96.75 110 SER A N 1
ATOM 826 C CA . SER A 1 110 ? 14.440 -13.721 -6.120 1.00 96.75 110 SER A CA 1
ATOM 827 C C . SER A 1 110 ? 14.971 -12.348 -5.707 1.00 96.75 110 SER A C 1
ATOM 829 O O . SER A 1 110 ? 16.171 -12.108 -5.812 1.00 96.75 110 SER A O 1
ATOM 831 N N . ILE A 1 111 ? 14.093 -11.470 -5.221 1.00 97.88 111 ILE A N 1
ATOM 832 C CA . ILE A 1 111 ? 14.442 -10.128 -4.724 1.00 97.88 111 ILE A CA 1
ATOM 833 C C . ILE A 1 111 ? 14.580 -10.130 -3.205 1.00 97.88 111 ILE A C 1
ATOM 835 O O . ILE A 1 111 ? 15.503 -9.541 -2.651 1.00 97.88 111 ILE A O 1
ATOM 839 N N . SER A 1 112 ? 13.658 -10.808 -2.529 1.00 94.94 112 SER A N 1
ATOM 840 C CA . SER A 1 112 ? 13.626 -10.896 -1.076 1.00 94.94 112 SER A CA 1
ATOM 841 C C . SER A 1 112 ? 13.087 -12.251 -0.649 1.00 94.94 112 SER A C 1
ATOM 843 O O . SER A 1 112 ? 12.196 -12.804 -1.296 1.00 94.94 112 SER A O 1
ATOM 845 N N . SER A 1 113 ? 13.620 -12.765 0.452 1.00 92.56 113 SER A N 1
ATOM 846 C CA . SER A 1 113 ? 13.140 -13.959 1.140 1.00 92.56 113 SER A CA 1
ATOM 847 C C . SER A 1 113 ? 12.872 -13.600 2.594 1.00 92.56 113 SER A C 1
ATOM 849 O O . SER A 1 113 ? 13.764 -13.050 3.233 1.00 92.56 113 SER A O 1
ATOM 851 N N . SER A 1 114 ? 11.695 -13.950 3.114 1.00 92.81 114 SER A N 1
ATOM 852 C CA . SER A 1 114 ? 11.256 -13.687 4.489 1.00 92.81 114 SER A CA 1
ATOM 853 C C . SER A 1 114 ? 11.427 -12.222 4.910 1.00 92.81 114 SER A C 1
ATOM 855 O O . SER A 1 114 ? 12.419 -11.842 5.526 1.00 92.81 114 SER A O 1
ATOM 857 N N . THR A 1 115 ? 10.433 -11.399 4.602 1.00 95.94 115 THR A N 1
ATOM 858 C CA . THR A 1 115 ? 10.396 -9.967 4.919 1.00 95.94 115 THR A CA 1
ATOM 859 C C . THR A 1 115 ? 9.052 -9.594 5.548 1.00 95.94 115 THR A C 1
ATOM 861 O O . THR A 1 115 ? 8.231 -10.467 5.832 1.00 95.94 115 THR A O 1
ATOM 864 N N . TYR A 1 116 ? 8.823 -8.307 5.770 1.00 98.25 116 TYR A N 1
ATOM 865 C CA . TYR A 1 116 ? 7.561 -7.765 6.259 1.00 98.25 116 TYR A CA 1
ATOM 866 C C . TYR A 1 116 ? 6.978 -6.820 5.220 1.00 98.25 116 TYR A C 1
ATOM 868 O O . TYR A 1 116 ? 7.698 -6.274 4.378 1.00 98.25 116 TYR A O 1
ATOM 876 N N . ALA A 1 117 ? 5.670 -6.634 5.274 1.00 98.56 117 ALA A N 1
ATOM 877 C CA . ALA A 1 117 ? 4.975 -5.653 4.468 1.00 98.56 117 ALA A CA 1
ATOM 878 C C . ALA A 1 117 ? 3.857 -4.999 5.273 1.00 98.56 117 ALA A C 1
ATOM 880 O O . ALA A 1 117 ? 3.256 -5.649 6.122 1.00 98.56 117 ALA A O 1
ATOM 881 N N . ILE A 1 118 ? 3.547 -3.745 4.964 1.00 98.75 118 ILE A N 1
ATOM 882 C CA . ILE A 1 118 ? 2.336 -3.061 5.408 1.00 98.75 118 ILE A CA 1
ATOM 883 C C . ILE A 1 118 ? 1.399 -2.884 4.213 1.00 98.75 118 ILE A C 1
ATOM 885 O O . ILE A 1 118 ? 1.857 -2.625 3.099 1.00 98.75 118 ILE A O 1
ATOM 889 N N . ALA A 1 119 ? 0.091 -3.005 4.428 1.00 98.75 119 ALA A N 1
ATOM 890 C CA . ALA A 1 119 ? -0.904 -2.542 3.461 1.00 98.75 119 ALA A CA 1
ATOM 891 C C . ALA A 1 119 ? -1.308 -1.107 3.804 1.00 98.75 119 ALA A C 1
ATOM 893 O O . ALA A 1 119 ? -1.807 -0.859 4.903 1.00 98.75 119 ALA A O 1
ATOM 894 N N . ASP A 1 120 ? -1.096 -0.178 2.874 1.00 98.56 120 ASP A N 1
ATOM 895 C CA . ASP A 1 120 ? -1.249 1.251 3.145 1.00 98.56 120 ASP A CA 1
ATOM 896 C C . ASP A 1 120 ? -1.979 1.978 2.012 1.00 98.56 120 ASP A C 1
ATOM 898 O O . ASP A 1 120 ? -1.409 2.268 0.965 1.00 98.56 120 ASP A O 1
ATOM 902 N N . THR A 1 121 ? -3.245 2.320 2.247 1.00 97.88 121 THR A N 1
ATOM 903 C CA . THR A 1 121 ? -4.066 3.120 1.321 1.00 97.88 121 THR A CA 1
ATOM 904 C C . THR A 1 121 ? -3.648 4.595 1.266 1.00 97.88 121 THR A C 1
ATOM 906 O O . THR A 1 121 ? -4.234 5.363 0.514 1.00 97.88 121 THR A O 1
ATOM 909 N N . GLY A 1 122 ? -2.717 5.032 2.122 1.00 95.88 122 GLY A N 1
ATOM 910 C CA . GLY A 1 122 ? -2.159 6.386 2.122 1.00 95.88 122 GLY A CA 1
ATOM 911 C C . GLY A 1 122 ? -0.933 6.549 1.222 1.00 95.88 122 GLY A C 1
ATOM 912 O O . GLY A 1 122 ? -0.457 7.670 1.048 1.00 95.88 122 GLY A O 1
ATOM 913 N N . THR A 1 123 ? -0.427 5.458 0.640 1.00 96.81 123 THR A N 1
ATOM 914 C CA . THR A 1 123 ? 0.742 5.465 -0.240 1.00 96.81 123 THR A CA 1
ATOM 915 C C . THR A 1 123 ? 0.342 5.027 -1.644 1.00 96.81 123 THR A C 1
ATOM 917 O O . THR A 1 123 ? -0.175 3.933 -1.838 1.00 96.81 123 THR A O 1
ATOM 920 N N . THR A 1 124 ? 0.652 5.836 -2.658 1.00 95.00 124 THR A N 1
ATOM 921 C CA . THR A 1 124 ? 0.341 5.482 -4.052 1.00 95.00 124 THR A CA 1
ATOM 922 C C . THR A 1 124 ? 1.229 4.356 -4.590 1.00 95.00 124 THR A C 1
ATOM 924 O O . THR A 1 124 ? 0.745 3.405 -5.203 1.00 95.00 124 THR A O 1
ATOM 927 N N . LEU A 1 125 ? 2.545 4.469 -4.392 1.00 98.06 125 LEU A N 1
ATOM 928 C CA . LEU A 1 125 ? 3.551 3.565 -4.957 1.00 98.06 125 LEU A CA 1
ATOM 929 C C . LEU A 1 125 ? 3.720 2.280 -4.137 1.00 98.06 125 LEU A C 1
ATOM 931 O O . LEU A 1 125 ? 3.220 2.152 -3.025 1.00 98.06 125 LEU A O 1
ATOM 935 N N . ILE A 1 126 ? 4.474 1.325 -4.680 1.00 98.75 126 ILE A N 1
ATOM 936 C CA . ILE A 1 126 ? 4.988 0.202 -3.896 1.00 98.75 126 ILE A CA 1
ATOM 937 C C . ILE A 1 126 ? 6.386 0.584 -3.431 1.00 98.75 126 ILE A C 1
ATOM 939 O O . ILE A 1 126 ? 7.282 0.808 -4.243 1.00 98.75 126 ILE A O 1
ATOM 943 N N . VAL A 1 127 ? 6.575 0.677 -2.122 1.00 98.69 127 VAL A N 1
ATOM 944 C CA . VAL A 1 127 ? 7.844 1.118 -1.537 1.00 98.69 127 VAL A CA 1
ATOM 945 C C . VAL A 1 127 ? 8.528 -0.073 -0.887 1.00 98.69 127 VAL A C 1
ATOM 947 O O . VAL A 1 127 ? 7.865 -0.936 -0.318 1.00 98.69 127 VAL A O 1
ATOM 950 N N . GLY A 1 128 ? 9.847 -0.158 -0.973 1.00 98.38 128 GLY A N 1
ATOM 951 C CA . GLY A 1 128 ? 10.584 -1.234 -0.322 1.00 98.38 128 GLY A CA 1
ATOM 952 C C . GLY A 1 128 ? 12.040 -0.884 -0.059 1.00 98.38 128 GLY A C 1
ATOM 953 O O . GLY A 1 128 ? 12.502 0.173 -0.500 1.00 98.38 128 GLY A O 1
ATOM 954 N N . PRO A 1 129 ? 12.773 -1.787 0.616 1.00 98.38 129 PRO A N 1
ATOM 955 C CA . PRO A 1 129 ? 14.169 -1.567 0.973 1.00 98.38 129 PRO A CA 1
ATOM 956 C C . PRO A 1 129 ? 15.008 -1.226 -0.252 1.00 98.38 129 PRO A C 1
ATOM 958 O O . PRO A 1 129 ? 14.900 -1.906 -1.278 1.00 98.38 129 PRO A O 1
ATOM 961 N N . THR A 1 130 ? 15.871 -0.216 -0.140 1.00 98.00 130 THR A N 1
ATOM 962 C CA . THR A 1 130 ? 16.571 0.394 -1.281 1.00 98.00 130 THR A CA 1
ATOM 963 C C . THR A 1 130 ? 17.281 -0.656 -2.135 1.00 98.00 130 THR A C 1
ATOM 965 O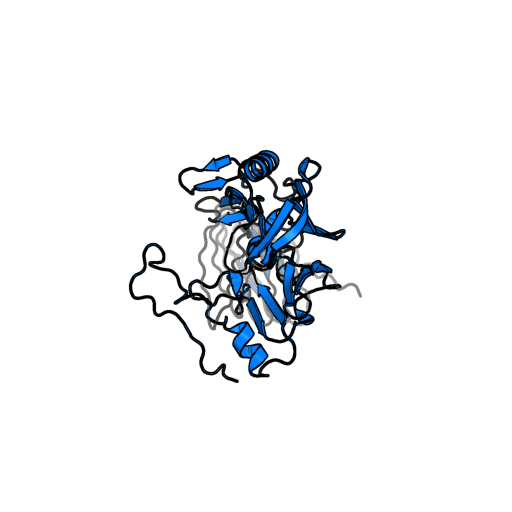 O . THR A 1 130 ? 17.021 -0.775 -3.329 1.00 98.00 130 THR A O 1
ATOM 968 N N . ALA A 1 131 ? 18.078 -1.528 -1.509 1.00 97.81 131 ALA A N 1
ATOM 969 C CA . ALA A 1 131 ? 18.811 -2.580 -2.217 1.00 97.81 131 ALA A CA 1
ATOM 970 C C . ALA A 1 131 ? 17.899 -3.573 -2.967 1.00 97.81 131 ALA A C 1
ATOM 972 O O . ALA A 1 131 ? 18.257 -4.076 -4.034 1.00 97.81 131 ALA A O 1
ATOM 973 N N . GLN A 1 132 ? 16.717 -3.864 -2.416 1.00 98.31 132 GLN A N 1
ATOM 974 C CA . GLN A 1 132 ? 15.754 -4.784 -3.020 1.00 98.31 132 GLN A CA 1
ATOM 975 C C . GLN A 1 132 ? 15.024 -4.120 -4.193 1.00 98.31 132 GLN A C 1
ATOM 977 O O . GLN A 1 132 ? 14.871 -4.733 -5.250 1.00 98.31 132 GLN A O 1
ATOM 982 N N . VAL A 1 133 ? 14.621 -2.858 -4.034 1.00 98.38 133 VAL A N 1
ATOM 983 C CA . VAL A 1 133 ? 13.966 -2.069 -5.084 1.00 98.38 133 VAL A CA 1
ATOM 984 C C . VAL A 1 133 ? 14.915 -1.785 -6.245 1.00 98.38 133 VAL A C 1
ATOM 986 O O . VAL A 1 133 ? 14.507 -1.903 -7.399 1.00 98.38 133 VAL A O 1
ATOM 989 N N . ASP A 1 134 ? 16.182 -1.485 -5.975 1.00 97.81 134 ASP A N 1
ATOM 990 C CA . ASP A 1 134 ? 17.194 -1.277 -7.014 1.00 97.81 134 ASP A CA 1
ATOM 991 C C . ASP A 1 134 ? 17.421 -2.563 -7.824 1.00 97.81 134 ASP A C 1
ATOM 993 O O . ASP A 1 134 ? 17.466 -2.535 -9.056 1.00 97.81 134 ASP A O 1
ATOM 997 N N . SER A 1 135 ? 17.486 -3.717 -7.147 1.00 97.88 135 SER A N 1
ATOM 998 C CA . SER A 1 135 ? 17.580 -5.026 -7.805 1.00 97.88 135 SER A CA 1
ATOM 999 C C . SER A 1 135 ? 16.341 -5.337 -8.653 1.00 97.88 135 SER A C 1
ATOM 1001 O O . SER A 1 135 ? 16.468 -5.773 -9.801 1.00 97.88 135 SER A O 1
ATOM 1003 N N . LEU A 1 136 ? 15.145 -5.059 -8.122 1.00 98.50 136 LEU A N 1
ATOM 1004 C CA . LEU A 1 136 ? 13.872 -5.227 -8.822 1.00 98.50 136 LEU A CA 1
ATOM 1005 C C . LEU A 1 136 ? 13.820 -4.361 -10.084 1.00 98.50 136 LEU A C 1
ATOM 1007 O O . LEU A 1 136 ? 13.536 -4.869 -11.171 1.00 98.50 136 LEU A O 1
ATOM 1011 N N . ASN A 1 137 ? 14.134 -3.071 -9.957 1.00 98.25 137 ASN A N 1
ATOM 1012 C CA . ASN A 1 137 ? 14.135 -2.127 -11.069 1.00 98.25 137 ASN A CA 1
ATOM 1013 C C . ASN A 1 137 ? 15.182 -2.498 -12.129 1.00 98.25 137 ASN A C 1
ATOM 1015 O O . ASN A 1 137 ? 14.874 -2.500 -13.323 1.00 98.25 137 ASN A O 1
ATOM 1019 N N . GLY A 1 138 ? 16.376 -2.925 -11.712 1.00 97.12 138 GLY A N 1
ATOM 1020 C CA . GLY A 1 138 ? 17.390 -3.460 -12.619 1.00 97.12 138 GLY A CA 1
ATOM 1021 C C . GLY A 1 138 ? 16.902 -4.689 -13.395 1.00 97.12 138 GLY A C 1
ATOM 1022 O O . GLY A 1 138 ? 17.105 -4.775 -14.606 1.00 97.12 138 GLY A O 1
ATOM 1023 N N . ALA A 1 139 ? 16.185 -5.609 -12.740 1.00 96.81 139 ALA A N 1
ATOM 1024 C CA . ALA A 1 139 ? 15.647 -6.818 -13.371 1.00 96.81 139 ALA A CA 1
ATOM 1025 C C . ALA A 1 139 ? 14.548 -6.533 -14.412 1.00 96.81 139 ALA A C 1
ATOM 1027 O O . ALA A 1 139 ? 14.393 -7.295 -15.370 1.00 96.81 139 ALA A O 1
ATOM 1028 N N . ILE A 1 140 ? 13.804 -5.431 -14.271 1.00 96.31 140 ILE A N 1
ATOM 1029 C CA . ILE A 1 140 ? 12.846 -4.981 -15.293 1.00 96.31 140 ILE A CA 1
ATOM 1030 C C . ILE A 1 140 ? 13.479 -4.051 -16.338 1.00 96.31 140 ILE A C 1
ATOM 1032 O O . ILE A 1 140 ? 12.805 -3.702 -17.307 1.00 96.31 140 ILE A O 1
ATOM 1036 N N . GLY A 1 141 ? 14.761 -3.702 -16.198 1.00 95.56 141 GLY A N 1
ATOM 1037 C CA . GLY A 1 141 ? 15.488 -2.805 -17.099 1.00 95.56 141 GLY A CA 1
ATOM 1038 C C . GLY A 1 141 ? 15.152 -1.325 -16.908 1.00 95.56 141 GLY A C 1
ATOM 1039 O O . GLY A 1 141 ? 15.312 -0.550 -17.847 1.00 95.56 141 GLY A O 1
ATOM 1040 N N . ALA A 1 142 ? 14.647 -0.945 -15.733 1.00 96.69 142 ALA A N 1
ATOM 1041 C CA . ALA A 1 142 ? 14.365 0.440 -15.395 1.00 96.69 142 ALA A CA 1
ATOM 1042 C C . ALA A 1 142 ? 15.618 1.149 -14.858 1.00 96.69 142 ALA A C 1
ATOM 1044 O O . ALA A 1 142 ? 16.466 0.546 -14.200 1.00 96.69 142 ALA A O 1
ATOM 1045 N N . THR A 1 143 ? 15.712 2.451 -15.109 1.00 96.19 143 THR A N 1
ATOM 1046 C CA . THR A 1 143 ? 16.808 3.318 -14.666 1.00 96.19 143 THR A CA 1
ATOM 1047 C C . THR A 1 143 ? 16.271 4.466 -13.832 1.00 96.19 143 THR A C 1
ATOM 1049 O O . THR A 1 143 ? 15.249 5.054 -14.184 1.00 96.19 143 THR A O 1
ATOM 1052 N N . TYR A 1 144 ? 16.962 4.798 -12.743 1.00 95.88 144 TYR A N 1
ATOM 1053 C CA . TYR A 1 144 ? 16.575 5.913 -11.886 1.00 95.88 144 TYR A CA 1
ATOM 1054 C C . TYR A 1 144 ? 16.733 7.246 -12.623 1.00 95.88 144 TYR A C 1
ATOM 1056 O O . TYR A 1 144 ? 17.803 7.550 -13.154 1.00 95.88 144 TYR A O 1
ATOM 1064 N N . ASP A 1 145 ? 15.673 8.044 -12.639 1.00 92.62 145 ASP A N 1
ATOM 1065 C CA . ASP A 1 145 ? 15.661 9.404 -13.152 1.00 92.62 145 ASP A CA 1
ATOM 1066 C C . ASP A 1 145 ? 15.649 10.386 -11.976 1.00 92.62 145 ASP A C 1
ATOM 1068 O O . ASP A 1 145 ? 14.655 10.549 -11.270 1.00 92.62 145 ASP A O 1
ATOM 1072 N N . SER A 1 146 ? 16.767 11.086 -11.783 1.00 91.12 146 SER A N 1
ATOM 1073 C CA . SER A 1 146 ? 16.931 12.052 -10.694 1.00 91.12 146 SER A CA 1
ATOM 1074 C C . SER A 1 146 ? 15.985 13.251 -10.780 1.00 91.12 146 SER A C 1
ATOM 1076 O O . SER A 1 146 ? 15.800 13.934 -9.777 1.00 91.12 146 SER A O 1
ATOM 1078 N N . SER A 1 147 ? 15.433 13.547 -11.963 1.00 89.62 147 SER A N 1
ATOM 1079 C CA . SER A 1 147 ? 14.532 14.687 -12.151 1.00 89.62 147 SER A CA 1
ATOM 1080 C C . SER A 1 147 ? 13.120 14.395 -11.649 1.00 89.62 147 SER A C 1
ATOM 1082 O O . SER A 1 147 ? 12.541 15.224 -10.950 1.00 89.62 147 SER A O 1
ATOM 1084 N N . SER A 1 148 ? 12.598 13.203 -11.946 1.00 89.00 148 SER A N 1
ATOM 1085 C CA . SER A 1 148 ? 11.311 12.728 -11.430 1.00 89.00 148 SER A CA 1
ATOM 1086 C C . SER A 1 148 ? 11.416 12.036 -10.072 1.00 89.00 148 SER A C 1
ATOM 1088 O O . SER A 1 148 ? 10.394 11.840 -9.425 1.00 89.00 148 SER A O 1
ATOM 1090 N N . GLN A 1 149 ? 12.632 11.682 -9.636 1.00 91.62 149 GLN A N 1
ATOM 1091 C CA . GLN A 1 149 ? 12.899 10.844 -8.459 1.00 91.62 149 GLN A CA 1
ATOM 1092 C C . GLN A 1 149 ? 12.242 9.456 -8.545 1.00 91.62 149 GLN A C 1
ATOM 1094 O O . GLN A 1 149 ? 11.959 8.822 -7.532 1.00 91.62 149 GLN A O 1
ATOM 1099 N N . LEU A 1 150 ? 12.009 8.974 -9.768 1.00 94.38 150 LEU A N 1
ATOM 1100 C CA . LEU A 1 150 ? 11.381 7.689 -10.052 1.00 94.38 150 LEU A CA 1
ATOM 1101 C C . LEU A 1 150 ? 12.229 6.879 -11.028 1.00 94.38 150 LEU A C 1
ATOM 1103 O O . LEU A 1 150 ? 13.080 7.395 -11.749 1.00 94.38 150 LEU A O 1
ATOM 1107 N N . TYR A 1 151 ? 11.968 5.579 -11.079 1.00 97.31 151 TYR A N 1
ATOM 1108 C CA . TYR A 1 151 ? 12.550 4.694 -12.077 1.00 97.31 151 TYR A CA 1
ATOM 1109 C C . TYR A 1 151 ? 11.747 4.759 -13.376 1.00 97.31 151 TYR A C 1
ATOM 1111 O O . TYR A 1 151 ? 10.522 4.675 -13.356 1.00 97.31 151 TYR A O 1
ATOM 1119 N N . THR A 1 152 ? 12.427 4.865 -14.515 1.00 95.50 152 THR A N 1
ATOM 1120 C CA . THR A 1 152 ? 11.813 4.896 -15.851 1.00 95.50 152 THR A CA 1
ATOM 1121 C C . THR A 1 152 ? 12.292 3.726 -16.695 1.00 95.50 152 THR A C 1
ATOM 1123 O O . THR A 1 152 ? 13.413 3.249 -16.528 1.00 95.50 152 THR A O 1
ATOM 1126 N N . VAL A 1 153 ? 11.454 3.242 -17.609 1.00 93.50 153 VAL A N 1
ATOM 1127 C CA . VAL A 1 153 ? 11.816 2.167 -18.539 1.00 93.50 153 VAL A CA 1
ATOM 1128 C C . VAL A 1 153 ? 11.311 2.457 -19.947 1.00 93.50 153 VAL A C 1
ATOM 1130 O O . VAL A 1 153 ? 10.251 3.057 -20.127 1.00 93.50 153 VAL A O 1
ATOM 1133 N N . ASP A 1 154 ? 12.055 2.012 -20.963 1.00 87.00 154 ASP A N 1
ATOM 1134 C CA . ASP A 1 154 ? 11.581 2.088 -22.344 1.00 87.00 154 ASP A CA 1
ATOM 1135 C C . ASP A 1 154 ? 10.404 1.127 -22.540 1.00 87.00 154 ASP A C 1
ATOM 1137 O O . ASP A 1 154 ? 10.547 -0.093 -22.454 1.00 87.00 154 ASP A O 1
ATOM 1141 N N . CYS A 1 155 ? 9.241 1.704 -22.814 1.00 81.44 155 CYS A N 1
ATOM 1142 C CA . CYS A 1 155 ? 8.018 1.014 -23.205 1.00 81.44 155 CYS A CA 1
ATOM 1143 C C . CYS A 1 155 ? 7.508 1.452 -24.588 1.00 81.44 155 CYS A C 1
ATOM 1145 O O . CYS A 1 155 ? 6.432 1.031 -25.009 1.00 81.44 155 CYS A O 1
ATOM 1147 N N . HIS A 1 156 ? 8.266 2.290 -25.301 1.00 78.94 156 HIS A N 1
ATOM 1148 C CA . HIS A 1 156 ? 7.964 2.671 -26.678 1.00 78.94 156 HIS A CA 1
ATOM 1149 C C . HIS A 1 156 ? 8.354 1.559 -27.639 1.00 78.94 156 HIS A C 1
ATOM 1151 O O . HIS A 1 156 ? 7.581 1.179 -28.516 1.00 78.94 156 HIS A O 1
ATOM 1157 N N . THR A 1 157 ? 9.581 1.056 -27.489 1.00 74.81 157 THR A N 1
ATOM 1158 C CA . THR A 1 157 ? 10.128 0.030 -28.386 1.00 74.81 157 THR A CA 1
ATOM 1159 C C . THR A 1 157 ? 9.924 -1.375 -27.833 1.00 74.81 157 THR A C 1
ATOM 1161 O O . THR A 1 157 ? 9.880 -2.356 -28.580 1.00 74.81 157 THR A O 1
ATOM 1164 N N . ARG A 1 158 ? 9.758 -1.479 -26.513 1.00 80.25 158 ARG A N 1
ATOM 1165 C CA . ARG A 1 158 ? 9.617 -2.738 -25.798 1.00 80.25 158 ARG A CA 1
ATOM 1166 C C . ARG A 1 158 ? 8.149 -3.103 -25.621 1.00 80.25 158 ARG A C 1
ATOM 1168 O O . ARG A 1 158 ? 7.384 -2.384 -24.986 1.00 80.25 158 ARG A O 1
ATOM 1175 N N . SER A 1 159 ? 7.769 -4.280 -26.120 1.00 83.62 159 SER A N 1
ATOM 1176 C CA . SER A 1 159 ? 6.428 -4.827 -25.885 1.00 83.62 159 SER A CA 1
ATOM 1177 C C . SER A 1 159 ? 6.170 -5.009 -24.390 1.00 83.62 159 SER A C 1
ATOM 1179 O O . SER A 1 159 ? 6.991 -5.619 -23.698 1.00 83.62 159 SER A O 1
ATOM 1181 N N . LEU A 1 160 ? 4.992 -4.603 -23.906 1.00 83.44 160 LEU A N 1
ATOM 1182 C CA . LEU A 1 160 ? 4.588 -4.850 -22.518 1.00 83.44 160 LEU A CA 1
ATOM 1183 C C . LEU A 1 160 ? 4.591 -6.336 -22.150 1.00 83.44 160 LEU A C 1
ATOM 1185 O O . LEU A 1 160 ? 4.866 -6.684 -21.010 1.00 83.44 160 LEU A O 1
ATOM 1189 N N . SER A 1 161 ? 4.360 -7.229 -23.115 1.00 86.19 161 SER A N 1
ATOM 1190 C CA . SER A 1 161 ? 4.417 -8.678 -22.883 1.00 86.19 161 SER A CA 1
ATOM 1191 C C . SER A 1 161 ? 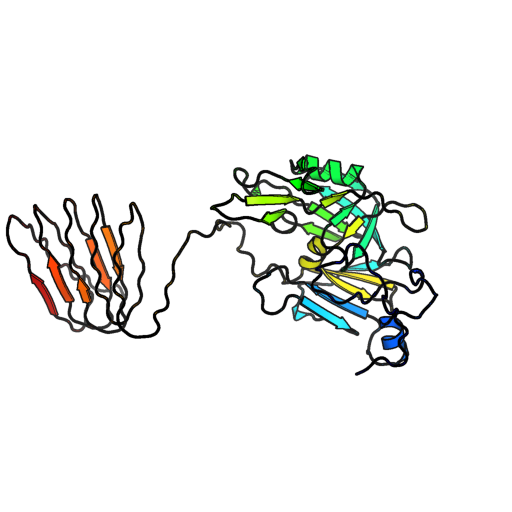5.826 -9.206 -22.583 1.00 86.19 161 SER A C 1
ATOM 1193 O O . SER A 1 161 ? 5.964 -10.357 -22.185 1.00 86.19 161 SER A O 1
ATOM 1195 N N . SER A 1 162 ? 6.872 -8.407 -22.818 1.00 89.88 162 SER A N 1
ATOM 1196 C CA . SER A 1 162 ? 8.269 -8.769 -22.529 1.00 89.88 162 SER A CA 1
ATOM 1197 C C . SER A 1 162 ? 8.720 -8.375 -21.121 1.00 89.88 162 SER A C 1
ATOM 1199 O O . SER A 1 162 ? 9.852 -8.656 -20.720 1.00 89.88 162 SER A O 1
ATOM 1201 N N . PHE A 1 163 ? 7.874 -7.661 -20.387 1.00 94.06 163 PHE A N 1
ATOM 1202 C CA . PHE A 1 163 ? 8.130 -7.320 -19.003 1.00 94.06 163 PHE A CA 1
ATOM 1203 C C . PHE A 1 163 ? 7.726 -8.496 -18.103 1.00 94.06 163 PHE A C 1
ATOM 1205 O O . PHE A 1 163 ? 6.682 -9.113 -18.339 1.00 94.06 163 PHE A O 1
ATOM 1212 N N . PRO A 1 164 ? 8.557 -8.860 -17.113 1.00 96.19 164 PRO A N 1
ATOM 1213 C CA . PRO A 1 164 ? 8.272 -9.990 -16.242 1.00 96.19 164 PRO A CA 1
ATOM 1214 C C . PRO A 1 164 ? 7.130 -9.667 -15.278 1.00 96.19 164 PRO A C 1
ATOM 1216 O O . PRO A 1 164 ? 6.884 -8.521 -14.928 1.00 96.19 164 PRO A O 1
ATOM 1219 N N . ASN A 1 165 ? 6.457 -10.697 -14.785 1.00 97.50 165 ASN A N 1
ATOM 1220 C CA . ASN A 1 165 ? 5.547 -10.522 -13.663 1.00 97.50 165 ASN A CA 1
ATOM 1221 C C . ASN A 1 165 ? 6.331 -10.218 -12.377 1.00 97.50 165 ASN A C 1
ATOM 1223 O O . ASN A 1 165 ? 7.390 -10.811 -12.146 1.00 97.50 165 ASN A O 1
ATOM 1227 N N . ILE A 1 166 ? 5.768 -9.365 -11.521 1.00 98.44 166 ILE A N 1
ATOM 1228 C CA . ILE A 1 166 ? 6.242 -9.163 -10.148 1.00 98.44 166 ILE A CA 1
ATOM 1229 C C . ILE A 1 166 ? 5.377 -10.010 -9.232 1.00 98.44 166 ILE A C 1
ATOM 1231 O O . ILE A 1 166 ? 4.152 -9.979 -9.332 1.00 98.44 166 ILE A O 1
ATOM 1235 N N . THR A 1 167 ? 6.007 -10.789 -8.365 1.00 98.62 167 THR A N 1
ATOM 1236 C CA . THR A 1 167 ? 5.314 -11.752 -7.517 1.00 98.62 167 THR A CA 1
ATOM 1237 C C . THR A 1 167 ? 5.635 -11.498 -6.055 1.00 98.62 167 THR A C 1
ATOM 1239 O O . THR A 1 167 ? 6.800 -11.529 -5.661 1.00 98.62 167 THR A O 1
ATOM 1242 N N . PHE A 1 168 ? 4.588 -11.301 -5.263 1.00 98.62 168 PHE A N 1
ATOM 1243 C CA . PHE A 1 168 ? 4.621 -11.232 -3.809 1.00 98.62 168 PHE A CA 1
ATOM 1244 C C . PHE A 1 168 ? 4.026 -12.523 -3.259 1.00 98.62 168 PHE A C 1
ATOM 1246 O O . PHE A 1 168 ? 2.921 -12.910 -3.638 1.00 98.62 168 PHE A O 1
ATOM 1253 N N . THR A 1 169 ? 4.739 -13.197 -2.367 1.00 98.38 169 THR A N 1
ATOM 1254 C CA . THR A 1 169 ? 4.221 -14.393 -1.695 1.00 98.38 169 THR A CA 1
ATOM 1255 C C . THR A 1 169 ? 3.872 -14.021 -0.264 1.00 98.38 169 THR A C 1
ATOM 1257 O O . THR A 1 169 ? 4.763 -13.665 0.505 1.00 98.38 169 THR A O 1
ATOM 1260 N N . ILE A 1 170 ? 2.590 -14.076 0.095 1.00 97.75 170 ILE A N 1
ATOM 1261 C CA . ILE A 1 170 ? 2.078 -13.720 1.426 1.00 97.75 170 ILE A CA 1
ATOM 1262 C C . ILE A 1 170 ? 1.478 -14.985 2.041 1.00 97.75 170 ILE A C 1
ATOM 1264 O O . ILE A 1 170 ? 0.534 -15.565 1.495 1.00 97.75 170 ILE A O 1
ATOM 1268 N N . GLY A 1 171 ? 2.062 -15.446 3.151 1.00 91.69 171 GLY A N 1
ATOM 1269 C CA . GLY A 1 171 ? 1.862 -16.823 3.609 1.00 91.69 171 GLY A CA 1
ATOM 1270 C C . GLY A 1 171 ? 2.231 -17.813 2.498 1.00 91.69 171 GLY A C 1
ATOM 1271 O O . GLY A 1 171 ? 3.299 -17.699 1.903 1.00 91.69 171 GLY A O 1
ATOM 1272 N N . ASP A 1 172 ? 1.308 -18.717 2.169 1.00 93.00 172 ASP A N 1
ATOM 1273 C CA . ASP A 1 172 ? 1.458 -19.689 1.074 1.00 93.00 172 ASP A CA 1
ATOM 1274 C C . ASP A 1 172 ? 0.780 -19.239 -0.236 1.00 93.00 172 ASP A C 1
ATOM 1276 O O . ASP A 1 172 ? 0.684 -20.005 -1.196 1.00 93.00 172 ASP A O 1
ATOM 1280 N N . THR A 1 173 ? 0.257 -18.008 -0.287 1.00 97.56 173 THR A N 1
ATOM 1281 C CA . THR A 1 173 ? -0.495 -17.499 -1.442 1.00 97.56 173 THR A CA 1
ATOM 1282 C C . THR A 1 173 ? 0.350 -16.560 -2.292 1.00 97.56 173 THR A C 1
ATOM 1284 O O . THR A 1 173 ? 1.067 -15.695 -1.789 1.00 97.56 173 THR A O 1
ATOM 1287 N N . VAL A 1 174 ? 0.224 -16.719 -3.607 1.00 97.94 174 VAL A N 1
ATOM 1288 C CA . VAL A 1 174 ? 0.975 -15.969 -4.613 1.00 97.94 174 VAL A CA 1
ATOM 1289 C C . VAL A 1 174 ? 0.119 -14.831 -5.173 1.00 97.94 174 VAL A C 1
ATOM 1291 O O . VAL A 1 174 ? -0.941 -15.066 -5.751 1.00 97.94 174 VAL A O 1
ATOM 1294 N N . PHE A 1 175 ? 0.618 -13.604 -5.054 1.00 98.25 175 PHE A N 1
ATOM 1295 C CA . PHE A 1 175 ? 0.012 -12.375 -5.559 1.00 98.25 175 PHE A CA 1
ATOM 1296 C C . PHE A 1 175 ? 0.882 -11.809 -6.680 1.00 98.25 175 PHE A C 1
ATOM 1298 O O . PHE A 1 175 ? 2.029 -11.421 -6.472 1.00 98.25 175 PHE A O 1
ATOM 1305 N N . ILE A 1 176 ? 0.339 -11.772 -7.894 1.00 97.94 176 ILE A N 1
ATOM 1306 C CA . ILE A 1 176 ? 1.060 -11.385 -9.107 1.00 97.94 176 ILE A CA 1
ATOM 1307 C C . ILE A 1 176 ? 0.591 -10.018 -9.608 1.00 97.94 176 ILE A C 1
ATOM 1309 O O . ILE A 1 176 ? -0.606 -9.818 -9.826 1.00 97.94 176 ILE A O 1
ATOM 1313 N N . LEU A 1 177 ? 1.532 -9.112 -9.865 1.00 97.69 177 LEU A N 1
ATOM 1314 C CA . LEU A 1 177 ? 1.318 -7.926 -10.688 1.00 97.69 177 LEU A CA 1
ATOM 1315 C C . LEU A 1 177 ? 1.860 -8.174 -12.096 1.00 97.69 177 LEU A C 1
ATOM 1317 O O . LEU A 1 177 ? 3.028 -8.516 -12.297 1.00 97.69 177 LEU A O 1
ATOM 1321 N N . LYS A 1 178 ? 0.986 -7.995 -13.082 1.00 95.00 178 LYS A N 1
ATOM 1322 C CA . LYS A 1 178 ? 1.331 -7.993 -14.506 1.00 95.00 178 LYS A CA 1
ATOM 1323 C C . LYS A 1 178 ? 1.923 -6.635 -14.904 1.00 95.00 178 LYS A C 1
ATOM 1325 O O . LYS A 1 178 ? 1.639 -5.650 -14.232 1.00 95.00 178 LYS A O 1
ATOM 1330 N N . PRO A 1 179 ? 2.642 -6.536 -16.037 1.00 93.38 179 PRO A N 1
ATOM 1331 C CA . PRO A 1 179 ? 3.275 -5.293 -16.499 1.00 93.38 179 PRO A CA 1
ATOM 1332 C C . PRO A 1 179 ? 2.397 -4.041 -16.443 1.00 93.38 179 PRO A C 1
ATOM 1334 O O . PRO A 1 179 ? 2.798 -3.024 -15.895 1.00 93.38 179 PRO A O 1
ATOM 1337 N N . LEU A 1 180 ? 1.156 -4.132 -16.921 1.00 90.50 180 LEU A N 1
ATOM 1338 C CA . LEU A 1 180 ? 0.197 -3.021 -16.904 1.00 90.50 180 LEU A CA 1
ATOM 1339 C C . LEU A 1 180 ? -0.243 -2.557 -15.506 1.00 90.50 180 LEU A C 1
ATOM 1341 O O . LEU A 1 180 ? -0.885 -1.523 -15.385 1.00 90.50 180 LEU A O 1
ATOM 1345 N N . GLN A 1 181 ? 0.059 -3.336 -14.472 1.00 94.06 181 GLN A N 1
ATOM 1346 C CA . GLN A 1 181 ? -0.360 -3.101 -13.091 1.00 94.06 181 GLN A CA 1
ATOM 1347 C C . GLN A 1 181 ? 0.770 -2.504 -12.249 1.00 94.06 181 GLN A C 1
ATOM 1349 O O . GLN A 1 181 ? 0.528 -2.095 -11.122 1.00 94.06 181 GLN A O 1
ATOM 1354 N N . TYR A 1 182 ? 1.998 -2.466 -12.777 1.00 95.50 182 TYR A N 1
ATOM 1355 C CA . TYR A 1 182 ? 3.150 -1.877 -12.092 1.00 95.50 182 TYR A CA 1
ATOM 1356 C C . TYR A 1 182 ? 3.948 -0.888 -12.960 1.00 95.50 182 TYR A C 1
ATOM 1358 O O . TYR A 1 182 ? 4.911 -0.286 -12.485 1.00 95.50 182 TYR A O 1
ATOM 1366 N N . LEU A 1 183 ? 3.576 -0.716 -14.231 1.00 94.62 183 LEU A N 1
ATOM 1367 C CA . LEU A 1 183 ? 4.092 0.345 -15.089 1.00 94.62 183 LEU A CA 1
ATOM 1368 C C . LEU A 1 183 ? 3.062 1.467 -15.165 1.00 94.62 183 LEU A C 1
ATOM 1370 O O . LEU A 1 183 ? 1.985 1.298 -15.737 1.00 94.62 183 LEU A O 1
ATOM 1374 N N . TRP A 1 184 ? 3.414 2.622 -14.613 1.00 93.12 184 TRP A N 1
ATOM 1375 C CA . TRP A 1 184 ? 2.615 3.830 -14.728 1.00 93.12 184 TRP A CA 1
ATOM 1376 C C . TRP A 1 184 ? 2.990 4.571 -16.011 1.00 93.12 184 TRP A C 1
ATOM 1378 O O . TRP A 1 184 ? 4.078 5.133 -16.132 1.00 93.12 184 TRP A O 1
ATOM 1388 N N . ILE A 1 185 ? 2.085 4.528 -16.989 1.00 89.25 185 ILE A N 1
ATOM 1389 C CA . ILE A 1 185 ? 2.290 5.099 -18.322 1.00 89.25 185 ILE A CA 1
ATOM 1390 C C . ILE A 1 185 ? 1.661 6.491 -18.374 1.00 89.25 185 ILE A C 1
ATOM 1392 O O . ILE A 1 185 ? 0.454 6.635 -18.178 1.00 89.25 185 ILE A O 1
ATOM 1396 N N . THR A 1 186 ? 2.464 7.507 -18.675 1.00 86.38 186 THR A N 1
ATOM 1397 C CA . THR A 1 186 ? 2.018 8.892 -18.869 1.00 86.38 186 THR A CA 1
ATOM 1398 C C . THR A 1 186 ? 2.389 9.393 -20.264 1.00 86.38 186 THR A C 1
ATOM 1400 O O . THR A 1 186 ? 3.177 8.766 -20.972 1.00 86.38 186 THR A O 1
ATOM 1403 N N . GLY A 1 187 ? 1.810 10.523 -20.673 1.00 81.19 187 GLY A N 1
ATOM 1404 C CA . GLY A 1 187 ? 2.033 11.109 -21.995 1.00 81.19 187 GLY A CA 1
ATOM 1405 C C . GLY A 1 187 ? 1.108 10.549 -23.076 1.00 81.19 187 GLY A C 1
ATOM 1406 O O . GLY A 1 187 ? 0.147 9.825 -22.804 1.00 81.19 187 GLY A O 1
ATOM 1407 N N . ASP A 1 188 ? 1.372 10.933 -24.321 1.00 71.81 188 ASP A N 1
ATOM 1408 C CA . ASP A 1 188 ? 0.569 10.547 -25.478 1.00 71.81 188 ASP A CA 1
ATOM 1409 C C . ASP A 1 188 ? 1.435 10.358 -26.733 1.00 71.81 188 ASP A C 1
ATOM 1411 O O . ASP A 1 188 ? 2.651 10.545 -26.717 1.00 71.81 188 ASP A O 1
ATOM 1415 N N . GLN A 1 189 ? 0.807 9.996 -27.856 1.00 64.38 189 GLN A N 1
ATOM 1416 C CA . GLN A 1 189 ? 1.515 9.795 -29.128 1.00 64.38 189 GLN A CA 1
ATOM 1417 C C . GLN A 1 189 ? 2.215 11.062 -29.651 1.00 64.38 189 GLN A C 1
ATOM 1419 O O . GLN A 1 189 ? 3.082 10.956 -30.514 1.00 64.38 189 GLN A O 1
ATOM 1424 N N . SER A 1 190 ? 1.826 12.250 -29.180 1.00 63.53 190 SER A N 1
ATOM 1425 C CA . SER A 1 190 ? 2.372 13.534 -29.622 1.00 63.53 190 SER A CA 1
ATOM 1426 C C . SER A 1 190 ? 3.573 13.995 -28.791 1.00 63.53 190 SER A C 1
ATOM 1428 O O . SER A 1 190 ? 4.494 14.585 -29.353 1.00 63.53 190 SER A O 1
ATOM 1430 N N . ALA A 1 191 ? 3.590 13.689 -27.489 1.00 66.12 191 ALA A N 1
ATOM 1431 C CA . ALA A 1 191 ? 4.661 14.041 -26.553 1.00 66.12 191 ALA A CA 1
ATOM 1432 C C . ALA A 1 191 ? 5.637 12.883 -26.259 1.00 66.12 191 ALA A C 1
ATOM 1434 O O . ALA A 1 191 ? 6.718 13.117 -25.719 1.00 66.12 191 ALA A O 1
ATOM 1435 N N . GLY A 1 192 ? 5.275 11.653 -26.635 1.00 73.38 192 GLY A N 1
ATOM 1436 C CA . GLY A 1 192 ? 5.945 10.427 -26.208 1.00 73.38 192 GLY A CA 1
ATOM 1437 C C . GLY A 1 192 ? 5.364 9.895 -24.895 1.00 73.38 192 GLY A C 1
ATOM 1438 O O . GLY A 1 192 ? 4.838 10.646 -24.074 1.00 73.38 192 GLY A O 1
ATOM 1439 N N . TYR A 1 193 ? 5.451 8.581 -24.709 1.00 82.44 193 TYR A N 1
ATOM 1440 C CA . TYR A 1 193 ? 5.031 7.885 -23.499 1.00 82.44 193 TYR A CA 1
ATOM 1441 C C . TYR A 1 193 ? 6.182 7.755 -22.504 1.00 82.44 193 TYR A C 1
ATOM 1443 O O . TYR A 1 193 ? 7.241 7.229 -22.831 1.00 82.44 193 TYR A O 1
ATOM 1451 N N . ILE A 1 194 ? 5.981 8.157 -21.258 1.00 88.31 194 ILE A N 1
ATOM 1452 C CA . ILE A 1 194 ? 6.938 7.856 -20.192 1.00 88.31 194 ILE A CA 1
ATOM 1453 C C . ILE A 1 194 ? 6.357 6.719 -19.366 1.00 88.31 194 ILE A C 1
ATOM 1455 O O . ILE A 1 194 ? 5.218 6.797 -18.912 1.00 88.31 194 ILE A O 1
ATOM 1459 N N . CYS A 1 195 ? 7.129 5.649 -19.191 1.00 92.44 195 CYS A N 1
ATOM 1460 C CA . CYS A 1 195 ? 6.750 4.547 -18.320 1.00 92.44 195 CYS A CA 1
ATOM 1461 C C . CYS A 1 195 ? 7.582 4.588 -17.054 1.00 92.44 195 CYS A C 1
ATOM 1463 O O . CYS A 1 195 ? 8.779 4.293 -17.072 1.00 92.44 195 CYS A O 1
ATOM 1465 N N . TYR A 1 196 ? 6.919 4.931 -15.960 1.00 95.69 196 TYR A N 1
ATOM 1466 C CA . TYR A 1 196 ? 7.485 4.861 -14.630 1.00 95.69 196 TYR A CA 1
ATOM 1467 C C . TYR A 1 196 ? 7.271 3.468 -14.052 1.00 95.69 196 TYR A C 1
ATOM 1469 O O . TYR A 1 196 ? 6.196 2.878 -14.165 1.00 95.69 196 TYR A O 1
ATOM 1477 N N . SER A 1 197 ? 8.303 2.943 -13.413 1.00 97.56 197 SER A N 1
ATOM 1478 C CA . SER A 1 197 ? 8.161 1.832 -12.488 1.00 97.56 197 SER A CA 1
ATOM 1479 C C . SER A 1 197 ? 7.557 2.356 -11.190 1.00 97.56 197 SER A C 1
ATOM 1481 O O . SER A 1 197 ? 8.009 3.369 -10.657 1.00 97.56 197 SER A O 1
ATOM 1483 N N . VAL A 1 198 ? 6.547 1.665 -10.668 1.00 97.81 198 VAL A N 1
ATOM 1484 C CA . VAL A 1 198 ? 5.855 2.076 -9.433 1.00 97.81 198 VAL A CA 1
ATOM 1485 C C . VAL A 1 198 ? 6.606 1.675 -8.162 1.00 97.81 198 VAL A C 1
ATOM 1487 O O . VAL A 1 198 ? 6.065 1.802 -7.068 1.00 97.81 198 VAL A O 1
ATOM 1490 N N . PHE A 1 199 ? 7.830 1.160 -8.301 1.00 98.50 199 PHE A N 1
ATOM 1491 C CA . PHE A 1 199 ? 8.662 0.690 -7.201 1.00 98.50 199 PHE A CA 1
ATOM 1492 C C . PHE A 1 199 ? 9.645 1.772 -6.760 1.00 98.50 199 PHE A C 1
ATOM 1494 O O . PHE A 1 199 ? 10.559 2.118 -7.513 1.00 98.50 199 PHE A O 1
ATOM 1501 N N . SER A 1 200 ? 9.474 2.268 -5.534 1.00 97.88 200 SER A N 1
ATOM 1502 C CA . SER A 1 200 ? 10.281 3.352 -4.963 1.00 97.88 200 SER A CA 1
ATOM 1503 C C . SER A 1 200 ? 11.138 2.870 -3.786 1.00 97.88 200 SER A C 1
ATOM 1505 O O . SER A 1 200 ? 10.645 2.105 -2.955 1.00 97.88 200 SER A O 1
ATOM 1507 N N . PRO A 1 201 ? 12.410 3.293 -3.683 1.00 97.50 201 PRO A N 1
ATOM 1508 C CA . PRO A 1 201 ? 13.281 2.883 -2.588 1.00 97.50 201 PRO A CA 1
ATOM 1509 C C . PRO A 1 201 ? 12.982 3.675 -1.306 1.00 97.50 201 PRO A C 1
ATOM 1511 O O . PRO A 1 201 ? 12.796 4.891 -1.347 1.00 97.50 201 PRO A O 1
ATOM 1514 N N . SER A 1 202 ? 12.952 2.989 -0.164 1.00 96.69 202 SER A N 1
ATOM 1515 C CA . SER A 1 202 ? 12.974 3.583 1.177 1.00 96.69 202 SER A CA 1
ATOM 1516 C C . SER A 1 202 ? 13.419 2.541 2.200 1.00 96.69 202 SER A C 1
ATOM 1518 O O . SER A 1 202 ? 12.913 1.420 2.212 1.00 96.69 202 SER A O 1
ATOM 1520 N N . ASP A 1 203 ? 14.312 2.923 3.110 1.00 97.62 203 ASP A N 1
ATOM 1521 C CA . ASP A 1 203 ? 14.779 2.061 4.201 1.00 97.62 203 ASP A CA 1
ATOM 1522 C C . ASP A 1 203 ? 14.013 2.359 5.498 1.00 97.62 203 ASP A C 1
ATOM 1524 O O . ASP A 1 203 ? 14.580 2.739 6.522 1.00 97.62 203 ASP A O 1
ATOM 1528 N N . SER A 1 204 ? 12.687 2.223 5.426 1.00 96.06 204 SER A N 1
ATOM 1529 C CA . SER A 1 204 ? 11.796 2.354 6.584 1.00 96.06 204 SER A CA 1
ATOM 1530 C C . SER A 1 204 ? 11.839 1.096 7.449 1.00 96.06 204 SER A C 1
ATOM 1532 O O . SER A 1 204 ? 11.886 -0.018 6.925 1.00 96.06 204 SER A O 1
ATOM 1534 N N . THR A 1 205 ? 11.804 1.272 8.771 1.00 96.94 205 THR A N 1
ATOM 1535 C CA . THR A 1 205 ? 11.881 0.168 9.737 1.00 96.94 205 THR A CA 1
ATOM 1536 C C . THR A 1 205 ? 10.694 0.137 10.687 1.00 96.94 205 THR A C 1
ATOM 1538 O O . THR A 1 205 ? 10.195 1.189 11.092 1.00 96.94 205 THR A O 1
ATOM 1541 N N . ASP A 1 206 ? 10.272 -1.066 11.070 1.00 95.06 206 ASP A N 1
ATOM 1542 C CA . ASP A 1 206 ? 9.277 -1.283 12.120 1.00 95.06 206 ASP A CA 1
ATOM 1543 C C . ASP A 1 206 ? 9.834 -0.913 13.514 1.00 95.06 206 ASP A C 1
ATOM 1545 O O . ASP A 1 206 ? 10.990 -0.500 13.672 1.00 95.06 206 ASP A O 1
ATOM 1549 N N . SER A 1 207 ? 9.023 -1.090 14.560 1.00 93.62 207 SER A N 1
ATOM 1550 C CA . SER A 1 207 ? 9.436 -0.825 15.947 1.00 93.62 207 SER A CA 1
ATOM 1551 C C . SER A 1 207 ? 10.555 -1.745 16.459 1.00 93.62 207 SER A C 1
ATOM 1553 O O . SER A 1 207 ? 11.161 -1.449 17.487 1.00 93.62 207 SER A O 1
ATOM 1555 N N . ASN A 1 208 ? 10.823 -2.855 15.769 1.00 95.56 208 ASN A N 1
ATOM 1556 C CA . ASN A 1 208 ? 11.889 -3.807 16.073 1.00 95.56 208 ASN A CA 1
ATOM 1557 C C . ASN A 1 208 ? 13.153 -3.571 15.222 1.00 95.56 208 ASN A C 1
ATOM 1559 O O . ASN A 1 208 ? 14.141 -4.287 15.394 1.00 95.56 208 ASN A O 1
ATOM 1563 N N . GLY A 1 209 ? 13.150 -2.579 14.326 1.00 96.12 209 GLY A N 1
ATOM 1564 C CA . GLY A 1 209 ? 14.254 -2.285 13.416 1.00 96.12 209 GLY A CA 1
ATOM 1565 C C . GLY A 1 209 ? 14.286 -3.152 12.151 1.00 96.12 209 GLY A C 1
ATOM 1566 O O . GLY A 1 209 ? 15.286 -3.123 11.432 1.00 96.12 209 GLY A O 1
ATOM 1567 N N . ASN A 1 210 ? 13.234 -3.921 11.855 1.00 96.69 210 ASN A N 1
ATOM 1568 C CA . ASN A 1 210 ? 13.144 -4.689 10.615 1.00 96.69 210 ASN A CA 1
ATOM 1569 C C . ASN A 1 210 ? 12.712 -3.788 9.461 1.00 96.69 210 ASN A C 1
ATOM 1571 O O . ASN A 1 210 ? 11.753 -3.030 9.574 1.00 96.69 210 ASN A O 1
ATOM 15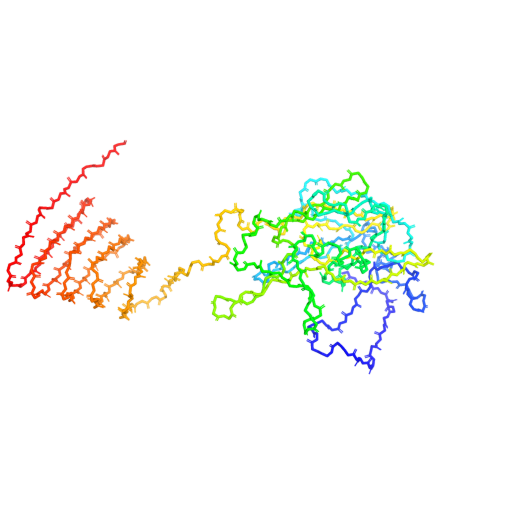75 N N . LEU A 1 211 ? 13.384 -3.927 8.321 1.00 97.81 211 LEU A N 1
ATOM 1576 C CA . LEU A 1 211 ? 12.953 -3.311 7.071 1.00 97.81 211 LEU A CA 1
ATOM 1577 C C . LEU A 1 211 ? 11.660 -3.965 6.562 1.00 97.81 211 LEU A C 1
ATOM 1579 O O . LEU A 1 211 ? 11.529 -5.194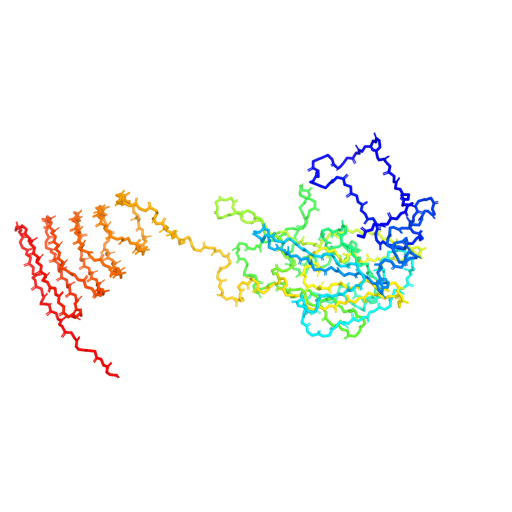 6.600 1.00 97.81 211 LEU A O 1
ATOM 1583 N N . PHE A 1 212 ? 10.747 -3.159 6.022 1.00 98.12 212 PHE A N 1
ATOM 1584 C CA . PHE A 1 212 ? 9.476 -3.631 5.469 1.00 98.12 212 PHE A CA 1
ATOM 1585 C C . PHE A 1 212 ? 9.151 -3.002 4.109 1.00 98.12 212 PHE A C 1
ATOM 1587 O O . PHE A 1 212 ? 9.702 -1.975 3.715 1.00 98.12 212 PHE A O 1
ATOM 1594 N N . TRP A 1 213 ? 8.234 -3.640 3.386 1.00 98.75 213 TRP A N 1
ATOM 1595 C CA . TRP A 1 213 ? 7.624 -3.122 2.163 1.00 98.75 213 TRP A CA 1
ATOM 1596 C C . TRP A 1 213 ? 6.331 -2.362 2.465 1.00 98.75 213 TRP A C 1
ATOM 1598 O O . TRP A 1 213 ? 5.569 -2.754 3.339 1.00 98.75 213 TRP A O 1
ATOM 1608 N N . ILE A 1 214 ? 6.028 -1.322 1.699 1.00 98.88 214 ILE A N 1
ATOM 1609 C CA . ILE A 1 214 ? 4.727 -0.651 1.691 1.00 98.88 214 ILE A CA 1
ATOM 1610 C C . ILE A 1 214 ? 3.993 -1.090 0.429 1.00 98.88 214 ILE A C 1
ATOM 1612 O O . ILE A 1 214 ? 4.384 -0.739 -0.686 1.00 98.88 214 ILE A O 1
ATOM 1616 N N . LEU A 1 215 ? 2.936 -1.881 0.599 1.00 98.81 215 LEU A N 1
ATOM 1617 C CA . LEU A 1 215 ? 2.030 -2.273 -0.474 1.00 98.81 215 LEU A CA 1
ATOM 1618 C C . LEU A 1 215 ? 0.930 -1.217 -0.596 1.00 98.81 215 LEU A C 1
ATOM 1620 O O . LEU A 1 215 ? -0.121 -1.319 0.042 1.00 98.81 215 LEU A O 1
ATOM 1624 N N . GLY A 1 216 ? 1.228 -0.191 -1.393 1.00 98.50 216 GLY A N 1
ATOM 1625 C CA . GLY A 1 216 ? 0.341 0.934 -1.665 1.00 98.50 216 GLY A CA 1
ATOM 1626 C C . GLY A 1 216 ? -0.709 0.673 -2.745 1.00 98.50 216 GLY A C 1
ATOM 1627 O O . GLY A 1 216 ? -0.974 -0.472 -3.133 1.00 98.50 216 GLY A O 1
ATOM 1628 N N . ASP A 1 217 ? -1.278 1.754 -3.275 1.00 97.38 217 ASP A N 1
ATOM 1629 C CA . ASP A 1 217 ? -2.403 1.726 -4.210 1.00 97.38 217 ASP A CA 1
ATOM 1630 C C . ASP A 1 217 ? -2.155 0.827 -5.422 1.00 97.38 217 ASP A C 1
ATOM 1632 O O . ASP A 1 217 ? -3.037 0.062 -5.787 1.00 97.38 217 ASP A O 1
ATOM 1636 N N . PHE A 1 218 ? -0.961 0.811 -6.025 1.00 97.44 218 PHE A N 1
ATOM 1637 C CA . PHE A 1 218 ? -0.700 -0.079 -7.172 1.00 97.44 218 PHE A CA 1
ATOM 1638 C C . PHE A 1 218 ? -0.903 -1.573 -6.864 1.00 97.44 218 PHE A C 1
ATOM 1640 O O . PHE A 1 218 ? -1.368 -2.326 -7.727 1.00 97.44 218 PHE A O 1
ATOM 1647 N N . PHE A 1 219 ? -0.629 -2.007 -5.630 1.00 98.62 219 PHE A N 1
ATOM 1648 C CA . PHE A 1 219 ? -0.973 -3.354 -5.176 1.00 98.62 219 PHE A CA 1
ATOM 1649 C C . PHE A 1 219 ? -2.474 -3.465 -4.858 1.00 98.62 219 PHE A C 1
ATOM 1651 O O . PHE A 1 219 ? -3.136 -4.411 -5.294 1.00 98.62 219 PHE A O 1
ATOM 1658 N N . LEU A 1 220 ? -3.029 -2.478 -4.151 1.00 98.50 220 LEU A N 1
ATOM 1659 C CA . LEU A 1 220 ? -4.415 -2.474 -3.664 1.00 98.50 220 LEU A CA 1
ATOM 1660 C C . LEU A 1 220 ? -5.469 -2.237 -4.767 1.00 98.50 220 LEU A C 1
ATOM 1662 O O . LEU A 1 220 ? -6.612 -2.665 -4.637 1.00 98.50 220 LEU A O 1
ATOM 1666 N N . TYR A 1 221 ? -5.092 -1.668 -5.914 1.00 97.31 221 TYR A N 1
ATOM 1667 C CA . TYR A 1 221 ? -5.908 -1.664 -7.129 1.00 97.31 221 TYR A CA 1
ATOM 1668 C C . TYR A 1 221 ? -6.132 -3.090 -7.617 1.00 97.31 221 TYR A C 1
ATOM 1670 O O . TYR A 1 221 ? -7.200 -3.428 -8.126 1.00 97.31 221 TYR A O 1
ATOM 1678 N N . ARG A 1 222 ? -5.112 -3.952 -7.505 1.00 97.31 222 ARG A N 1
ATOM 1679 C CA . ARG A 1 222 ? -5.207 -5.333 -7.985 1.00 97.31 222 ARG A CA 1
ATOM 1680 C C . ARG A 1 222 ? -5.895 -6.234 -6.976 1.00 97.31 222 ARG A C 1
ATOM 1682 O O . ARG A 1 222 ? -6.599 -7.165 -7.381 1.00 97.31 222 ARG A O 1
ATOM 1689 N N . TYR A 1 223 ? -5.700 -5.960 -5.697 1.00 98.38 223 TYR A N 1
ATOM 1690 C CA . TYR A 1 223 ? -6.182 -6.810 -4.630 1.00 98.38 223 TYR A CA 1
ATOM 1691 C C . TYR A 1 223 ? -7.130 -6.054 -3.714 1.00 98.38 223 TYR A C 1
ATOM 1693 O O . TYR A 1 223 ? -6.723 -5.152 -2.991 1.00 98.38 223 TYR A O 1
ATOM 1701 N N . TYR A 1 224 ? -8.393 -6.481 -3.729 1.00 98.69 224 TYR A N 1
ATOM 1702 C CA . TYR A 1 224 ? -9.388 -6.053 -2.760 1.00 98.69 224 TYR A CA 1
ATOM 1703 C C . TYR A 1 224 ? -8.880 -6.387 -1.364 1.00 98.69 224 TYR A C 1
ATOM 1705 O O . TYR A 1 224 ? -8.428 -7.516 -1.135 1.00 98.69 224 TYR A O 1
ATOM 1713 N N . SER A 1 225 ? -8.955 -5.426 -0.451 1.00 98.81 225 SER A N 1
ATOM 1714 C CA . SER A 1 225 ? -8.346 -5.540 0.868 1.00 98.81 225 SER A CA 1
ATOM 1715 C C . SER A 1 225 ? -9.386 -5.458 1.977 1.00 98.81 225 SER A C 1
ATOM 1717 O O . SER A 1 225 ? -10.324 -4.662 1.932 1.00 98.81 225 SER A O 1
ATOM 1719 N N . VAL A 1 226 ? -9.220 -6.309 2.987 1.00 98.88 226 VAL A N 1
ATOM 1720 C CA . VAL A 1 226 ? -10.023 -6.327 4.212 1.00 98.88 226 VAL A CA 1
ATOM 1721 C C . VAL A 1 226 ? -9.093 -6.205 5.403 1.00 98.88 226 VAL A C 1
ATOM 1723 O O . VAL A 1 226 ? -8.151 -6.975 5.548 1.00 98.88 226 VAL A O 1
ATOM 1726 N N . PHE A 1 227 ? -9.394 -5.269 6.281 1.00 98.88 227 PHE A N 1
ATOM 1727 C CA . PHE A 1 227 ? -8.656 -4.978 7.495 1.00 98.88 227 PHE A CA 1
ATOM 1728 C C . PHE A 1 227 ? -9.533 -5.385 8.677 1.00 98.88 227 PHE A C 1
ATOM 1730 O O . PHE A 1 227 ? -10.594 -4.804 8.910 1.00 98.88 227 PHE A O 1
ATOM 1737 N N . ASP A 1 228 ? -9.138 -6.446 9.375 1.00 98.69 228 ASP A N 1
ATOM 1738 C CA . ASP A 1 228 ? -9.953 -7.131 10.374 1.00 98.69 228 ASP A CA 1
ATOM 1739 C C . ASP A 1 228 ? -9.313 -6.967 11.754 1.00 98.69 228 ASP A C 1
ATOM 1741 O O . ASP A 1 228 ? -8.439 -7.740 12.153 1.00 98.69 228 ASP A O 1
ATOM 1745 N N . ILE A 1 229 ? -9.748 -5.931 12.480 1.00 97.25 229 ILE A N 1
ATOM 1746 C CA . ILE A 1 229 ? -9.270 -5.639 13.840 1.00 97.25 229 ILE A CA 1
ATOM 1747 C C . ILE A 1 229 ? -9.738 -6.725 14.804 1.00 97.25 229 ILE A C 1
ATOM 1749 O O . ILE A 1 229 ? -9.011 -7.096 15.720 1.00 97.25 229 ILE A O 1
ATOM 1753 N N . GLN A 1 230 ? -10.945 -7.260 14.597 1.00 95.12 230 GLN A N 1
ATOM 1754 C CA . GLN A 1 230 ? -11.525 -8.266 15.484 1.00 95.12 230 GLN A CA 1
ATOM 1755 C C . GLN A 1 230 ? -10.653 -9.522 15.594 1.00 95.12 230 GLN A C 1
ATOM 1757 O O . GLN A 1 230 ? -10.557 -10.106 16.671 1.00 95.12 230 GLN A O 1
ATOM 1762 N N . ASN A 1 231 ? -10.035 -9.930 14.484 1.00 98.12 231 ASN A N 1
ATOM 1763 C CA . ASN A 1 231 ? -9.185 -11.117 14.401 1.00 98.12 231 ASN A CA 1
ATOM 1764 C C . ASN A 1 231 ? -7.700 -10.787 14.172 1.00 98.12 231 ASN A C 1
ATOM 1766 O O . ASN A 1 231 ? -6.925 -11.695 13.876 1.00 98.12 231 ASN A O 1
ATOM 1770 N N . ASN A 1 232 ? -7.321 -9.511 14.281 1.00 98.31 232 ASN A N 1
ATOM 1771 C CA . ASN A 1 232 ? -5.969 -8.986 14.088 1.00 98.31 232 ASN A CA 1
ATOM 1772 C C . ASN A 1 232 ? -5.263 -9.509 12.820 1.00 98.31 232 ASN A C 1
ATOM 1774 O O . ASN A 1 232 ? -4.226 -10.178 12.875 1.00 98.31 232 ASN A O 1
ATOM 1778 N N . ARG A 1 233 ? -5.870 -9.261 11.656 1.00 98.69 233 ARG A N 1
ATOM 1779 C CA . ARG A 1 233 ? -5.406 -9.790 10.365 1.00 98.69 233 ARG A CA 1
ATOM 1780 C C . ARG A 1 233 ? -5.770 -8.876 9.199 1.00 98.69 233 ARG A C 1
ATOM 1782 O O . ARG A 1 233 ? -6.741 -8.124 9.266 1.00 98.69 233 ARG A O 1
ATOM 1789 N N . VAL A 1 234 ? -5.029 -9.003 8.105 1.00 98.75 234 VAL A N 1
ATOM 1790 C CA . VAL A 1 234 ? -5.345 -8.382 6.812 1.00 98.75 234 VAL A CA 1
ATOM 1791 C C . VAL A 1 234 ? -5.712 -9.478 5.822 1.00 98.75 234 VAL A C 1
ATOM 1793 O O . VAL A 1 234 ? -5.179 -10.584 5.881 1.00 98.75 234 VAL A O 1
ATOM 1796 N N . GLY A 1 235 ? -6.662 -9.199 4.940 1.00 98.62 235 GLY A N 1
ATOM 1797 C CA . GLY A 1 235 ? -7.146 -10.112 3.920 1.00 98.62 235 GLY A CA 1
ATOM 1798 C C . GLY A 1 235 ? -7.026 -9.517 2.528 1.00 98.62 235 GLY A C 1
ATOM 1799 O O . GLY A 1 235 ? -7.342 -8.347 2.336 1.00 98.62 235 GLY A O 1
ATOM 1800 N N . PHE A 1 236 ? -6.635 -10.337 1.555 1.00 98.75 236 PHE A N 1
ATOM 1801 C CA . PHE A 1 236 ? -6.540 -9.942 0.153 1.00 98.75 236 PHE A CA 1
ATOM 1802 C C . PHE A 1 236 ? -7.281 -10.917 -0.755 1.00 98.75 236 PHE A C 1
ATOM 1804 O O . PHE A 1 236 ? -7.241 -12.132 -0.555 1.00 98.75 236 PHE A O 1
ATOM 1811 N N . SER A 1 237 ? -7.931 -10.387 -1.786 1.00 98.00 237 SER A N 1
ATOM 1812 C CA . SER A 1 237 ? -8.545 -11.172 -2.856 1.00 98.00 237 SER A CA 1
ATOM 1813 C C . SER A 1 237 ? -8.404 -10.463 -4.197 1.00 98.00 237 SER A C 1
ATOM 1815 O O . SER A 1 237 ? -8.170 -9.260 -4.248 1.00 98.00 237 SER A O 1
ATOM 1817 N N . THR A 1 238 ? -8.534 -11.189 -5.305 1.00 97.44 238 THR A N 1
ATOM 1818 C CA . THR A 1 238 ? -8.433 -10.585 -6.639 1.00 97.44 238 THR A CA 1
ATOM 1819 C C . THR A 1 238 ? -9.574 -9.594 -6.856 1.00 97.44 238 THR A C 1
ATOM 1821 O O . THR A 1 238 ? -10.732 -10.005 -6.908 1.00 97.44 238 THR A O 1
ATOM 1824 N N . SER A 1 239 ? -9.245 -8.311 -7.031 1.00 96.75 239 SER A N 1
ATOM 1825 C CA . SER A 1 239 ? -10.226 -7.265 -7.325 1.00 96.75 239 SER A CA 1
ATOM 1826 C C . SER A 1 239 ? -10.741 -7.355 -8.763 1.00 96.75 239 SER A C 1
ATOM 1828 O O . SER A 1 239 ? -9.991 -7.717 -9.679 1.00 96.75 239 SER A O 1
ATOM 1830 N N . ILE A 1 240 ? -11.993 -6.937 -8.967 1.00 93.88 240 ILE A N 1
ATOM 1831 C CA . ILE A 1 240 ? -12.590 -6.719 -10.296 1.00 93.88 240 ILE A CA 1
ATOM 1832 C C . ILE A 1 240 ? -12.059 -5.451 -10.990 1.00 93.88 240 ILE A C 1
ATOM 1834 O O . ILE A 1 240 ? -12.367 -5.205 -12.153 1.00 93.88 240 ILE A O 1
ATOM 1838 N N . SER A 1 241 ? -11.249 -4.633 -10.302 1.00 83.94 241 SER A N 1
ATOM 1839 C CA . SER A 1 241 ? -10.794 -3.310 -10.771 1.00 83.94 241 SER A CA 1
ATOM 1840 C C . SER A 1 241 ? -10.026 -3.314 -12.095 1.00 83.94 241 SER A C 1
ATOM 1842 O O . SER A 1 241 ? -9.754 -2.251 -12.636 1.00 83.94 241 SER A O 1
ATOM 1844 N N . TYR A 1 242 ? -9.627 -4.480 -12.602 1.00 79.25 242 TYR A N 1
ATOM 1845 C CA . TYR A 1 242 ? -8.883 -4.628 -13.852 1.00 79.25 242 TYR A CA 1
ATOM 1846 C C . TYR A 1 242 ? -9.700 -5.271 -14.980 1.00 79.25 242 TYR A C 1
ATOM 1848 O O . TYR A 1 242 ? -9.163 -5.468 -16.067 1.00 79.25 242 TYR A O 1
ATOM 1856 N N . ASP A 1 243 ? -10.989 -5.552 -14.765 1.00 71.94 243 ASP A N 1
ATOM 1857 C CA . ASP A 1 243 ? -11.867 -6.145 -15.784 1.00 71.94 243 ASP A CA 1
ATOM 1858 C C . ASP A 1 243 ? -12.098 -5.208 -16.983 1.00 71.94 243 ASP A C 1
ATOM 1860 O O . ASP A 1 243 ? -12.419 -5.662 -18.080 1.00 71.94 243 ASP A O 1
ATOM 1864 N N . TRP A 1 244 ? -11.897 -3.898 -16.798 1.00 62.94 244 TRP A N 1
ATOM 1865 C CA . TRP A 1 244 ? -11.965 -2.906 -17.874 1.00 62.94 244 TRP A CA 1
ATOM 1866 C C . TRP A 1 244 ? -10.736 -2.925 -18.793 1.00 62.94 244 TRP A C 1
ATOM 1868 O O . TRP A 1 244 ? -10.808 -2.418 -19.916 1.00 62.94 244 TRP A O 1
ATOM 1878 N N . MET A 1 245 ? -9.603 -3.483 -18.348 1.00 62.09 245 MET A N 1
ATOM 1879 C CA . MET A 1 245 ? -8.400 -3.501 -19.171 1.00 62.09 245 MET A CA 1
ATOM 1880 C C . MET A 1 245 ? -8.569 -4.480 -20.338 1.00 62.09 245 MET A C 1
ATOM 1882 O O . MET A 1 245 ? -8.943 -5.637 -20.125 1.00 62.09 245 MET A O 1
ATOM 1886 N N . PRO A 1 246 ? -8.236 -4.077 -21.578 1.00 51.47 246 PRO A N 1
ATOM 1887 C CA . PRO A 1 246 ? -8.274 -4.985 -22.712 1.00 51.47 246 PRO A CA 1
ATOM 1888 C C . PRO A 1 246 ? -7.366 -6.197 -22.475 1.00 51.47 246 PRO A C 1
ATOM 1890 O O . PRO A 1 246 ? -6.204 -6.053 -22.085 1.00 51.47 246 PRO A O 1
ATOM 1893 N N . THR A 1 247 ? -7.873 -7.399 -22.749 1.00 47.56 247 THR A N 1
ATOM 1894 C CA . THR A 1 247 ? -7.073 -8.630 -22.709 1.00 47.56 247 THR A CA 1
ATOM 1895 C C . THR A 1 247 ? -5.823 -8.471 -23.583 1.00 47.56 247 THR A C 1
ATOM 1897 O O . THR A 1 247 ? -5.917 -8.027 -24.729 1.00 47.56 247 THR A O 1
ATOM 1900 N N . VAL A 1 248 ? -4.653 -8.825 -23.040 1.00 43.09 248 VAL A N 1
ATOM 1901 C CA . VAL A 1 248 ? -3.335 -8.688 -23.687 1.00 43.09 248 VAL A CA 1
ATOM 1902 C C . VAL A 1 248 ? -3.382 -9.255 -25.115 1.00 43.09 248 VAL A C 1
ATOM 1904 O O . VAL A 1 248 ? -3.514 -10.462 -25.301 1.00 43.09 248 VAL A O 1
ATOM 1907 N N . GLY A 1 249 ? -3.318 -8.373 -26.118 1.00 43.72 249 GLY A N 1
ATOM 1908 C CA . GLY A 1 249 ? -3.471 -8.717 -27.540 1.00 43.72 249 GLY A CA 1
ATOM 1909 C C . GLY A 1 249 ? -4.010 -7.572 -28.405 1.00 43.72 249 GLY A C 1
ATOM 1910 O O . GLY A 1 249 ? -3.751 -7.527 -29.605 1.00 43.72 249 GLY A O 1
ATOM 1911 N N . SER A 1 250 ? -4.697 -6.601 -27.807 1.00 40.03 250 SER A N 1
ATOM 1912 C CA . SER A 1 250 ? -5.033 -5.327 -28.450 1.00 40.03 250 SER A CA 1
ATOM 1913 C C . SER A 1 250 ? -3.960 -4.279 -28.159 1.00 40.03 250 SER A C 1
ATOM 1915 O O . SER A 1 250 ? -3.560 -4.105 -27.009 1.00 40.03 250 SER A O 1
ATOM 1917 N N . SER A 1 251 ? -3.504 -3.582 -29.205 1.00 39.62 251 SER A N 1
ATOM 1918 C CA . SER A 1 251 ? -2.670 -2.379 -29.103 1.00 39.62 251 SER A CA 1
ATOM 1919 C C . SER A 1 251 ? -3.204 -1.461 -28.003 1.00 39.62 251 SER A C 1
ATOM 1921 O O . SER A 1 251 ? -4.329 -0.976 -28.101 1.00 39.62 251 SER A O 1
ATOM 1923 N N . LEU A 1 252 ? -2.391 -1.217 -26.975 1.00 44.72 252 LEU A N 1
ATOM 1924 C CA . LEU A 1 252 ? -2.686 -0.251 -25.909 1.00 44.72 252 LEU A CA 1
ATOM 1925 C C . LEU A 1 252 ? -2.677 1.190 -26.414 1.00 44.72 252 LEU A C 1
ATOM 1927 O O . LEU A 1 252 ? -3.164 2.095 -25.745 1.00 44.72 252 LEU A O 1
ATOM 1931 N N . PHE A 1 253 ? -2.148 1.395 -27.617 1.00 47.19 253 PHE A N 1
ATOM 1932 C CA . PHE A 1 253 ? -2.219 2.662 -28.305 1.00 47.19 253 PHE A CA 1
ATOM 1933 C C . PHE A 1 253 ? -3.545 2.722 -29.061 1.00 47.19 253 PHE A C 1
ATOM 1935 O O . PHE A 1 253 ? -3.762 1.895 -29.961 1.00 47.19 253 PHE A O 1
ATOM 1942 N N . PRO A 1 254 ? -4.441 3.665 -28.723 1.00 34.72 254 PRO A N 1
ATOM 1943 C CA . PRO A 1 254 ? -5.655 3.855 -29.489 1.00 34.72 254 PRO A CA 1
ATOM 1944 C C . PRO A 1 254 ? -5.260 4.183 -30.930 1.00 34.72 254 PRO A C 1
ATOM 1946 O O . PRO A 1 254 ? -4.620 5.198 -31.211 1.00 34.72 254 PRO A O 1
ATOM 1949 N N . THR A 1 255 ? -5.645 3.319 -31.868 1.00 32.72 255 THR A N 1
ATOM 1950 C CA . THR A 1 255 ? -5.761 3.740 -33.262 1.00 32.72 255 THR A CA 1
ATOM 1951 C C . THR A 1 255 ? -6.920 4.723 -33.280 1.00 32.72 255 THR A C 1
ATOM 1953 O O . THR A 1 255 ? -8.039 4.367 -32.905 1.00 32.72 255 THR A O 1
ATOM 1956 N N . SER A 1 256 ? -6.656 5.978 -33.633 1.00 31.17 256 SER A N 1
ATOM 1957 C CA . SER A 1 256 ? -7.676 7.021 -33.657 1.00 31.17 256 SER A CA 1
ATOM 1958 C C . SER A 1 256 ? -8.826 6.606 -34.580 1.00 31.17 256 SER A C 1
ATOM 1960 O O . SER A 1 256 ? -8.729 6.632 -35.805 1.00 31.17 256 SER A O 1
ATOM 1962 N N . SER A 1 257 ? -9.944 6.197 -33.981 1.00 30.41 257 SER A N 1
ATOM 1963 C CA . SER A 1 257 ? -11.207 6.004 -34.681 1.00 30.41 257 SER A CA 1
ATOM 1964 C C . SER A 1 257 ? -12.146 7.119 -34.247 1.00 30.41 257 SER A C 1
ATOM 1966 O O . SER A 1 257 ? -12.735 7.115 -33.170 1.00 30.41 257 SER A O 1
ATOM 1968 N N . THR A 1 258 ? -12.230 8.150 -35.083 1.00 26.73 258 THR A N 1
ATOM 1969 C CA . THR A 1 258 ? -13.150 9.263 -34.865 1.00 26.73 258 THR A CA 1
ATOM 1970 C C . THR A 1 258 ? -14.570 8.761 -35.109 1.00 26.73 258 THR A C 1
ATOM 1972 O O . THR A 1 258 ? -14.997 8.613 -36.253 1.00 26.73 258 THR A O 1
ATOM 1975 N N . THR A 1 259 ? -15.306 8.481 -34.037 1.00 27.41 259 THR A N 1
ATOM 1976 C CA . THR A 1 259 ? -16.735 8.163 -34.115 1.00 27.41 259 THR A CA 1
ATOM 1977 C C . THR A 1 259 ? -17.508 9.439 -33.813 1.00 27.41 259 THR A C 1
ATOM 1979 O O . THR A 1 259 ? -17.592 9.865 -32.666 1.00 27.41 259 THR A O 1
ATOM 1982 N N . THR A 1 260 ? -18.031 10.101 -34.845 1.00 26.70 260 THR A N 1
ATOM 1983 C CA . THR A 1 260 ? -18.898 11.269 -34.669 1.00 26.70 260 THR A CA 1
ATOM 1984 C C . THR A 1 260 ? -20.355 10.823 -34.556 1.00 26.70 260 THR A C 1
ATOM 1986 O O . THR A 1 260 ? -20.904 10.209 -35.470 1.00 26.70 260 THR A O 1
ATOM 1989 N N . HIS A 1 261 ? -21.003 11.156 -33.439 1.00 27.86 261 HIS A N 1
ATOM 1990 C CA . HIS A 1 261 ? -22.458 11.098 -33.302 1.00 27.86 261 HIS A CA 1
ATOM 1991 C C . HIS A 1 261 ? -23.053 12.439 -33.757 1.00 27.86 261 HIS A C 1
ATOM 1993 O O . HIS A 1 261 ? -22.748 13.463 -33.146 1.00 27.86 261 HIS A O 1
ATOM 1999 N N . PRO A 1 262 ? -23.881 12.492 -34.816 1.00 27.28 262 PRO A N 1
ATOM 2000 C CA . PRO A 1 262 ? -24.511 13.739 -35.215 1.00 27.28 262 PRO A CA 1
ATOM 2001 C C . PRO A 1 262 ? -25.791 13.978 -34.407 1.00 27.28 262 PRO A C 1
ATOM 2003 O O . PRO A 1 262 ? -26.776 13.253 -34.548 1.00 27.28 262 PRO A O 1
ATOM 2006 N N . SER A 1 263 ? -25.816 15.058 -33.632 1.00 25.92 263 SER A N 1
ATOM 2007 C CA . SER A 1 263 ? -27.053 15.741 -33.263 1.00 25.92 263 SER A CA 1
ATOM 2008 C C . SER A 1 263 ? -27.517 16.587 -34.459 1.00 25.92 263 SER A C 1
ATOM 2010 O O . SER A 1 263 ? -26.998 17.655 -34.746 1.00 25.92 263 SER A O 1
ATOM 2012 N N . THR A 1 264 ? -28.482 16.042 -35.202 1.00 27.48 264 THR A N 1
ATOM 2013 C CA . THR A 1 264 ? -29.431 16.733 -36.102 1.00 27.48 264 THR A CA 1
ATOM 2014 C C . THR A 1 264 ? -28.926 17.765 -37.139 1.00 27.48 264 THR A C 1
ATOM 2016 O O . THR A 1 264 ? -28.610 18.913 -36.852 1.00 27.48 264 THR A O 1
ATOM 2019 N N . SER A 1 265 ? -29.119 17.363 -38.405 1.00 34.00 265 SER A N 1
ATOM 2020 C CA . SER A 1 265 ? -29.274 18.137 -39.654 1.00 34.00 265 SER A CA 1
ATOM 2021 C C . SER A 1 265 ? -28.015 18.694 -40.354 1.00 34.00 265 SER A C 1
ATOM 2023 O O . SER A 1 265 ? -27.626 19.846 -40.225 1.00 34.00 265 SER A O 1
ATOM 2025 N N . THR A 1 266 ? -27.494 17.866 -41.269 1.00 33.19 266 THR A N 1
ATOM 2026 C CA . THR A 1 266 ? -26.546 18.180 -42.361 1.00 33.19 266 THR A CA 1
ATOM 2027 C C . THR A 1 266 ? -25.075 18.367 -41.967 1.00 33.19 266 THR A C 1
ATOM 2029 O O . THR A 1 266 ? -24.624 19.464 -41.659 1.00 33.19 266 THR A O 1
ATOM 2032 N N . MET A 1 267 ? -24.277 17.302 -42.117 1.00 33.66 267 MET A N 1
ATOM 2033 C CA . MET A 1 267 ? -22.811 17.400 -42.118 1.00 33.66 267 MET A CA 1
ATOM 2034 C C . MET A 1 267 ? -22.282 17.718 -43.520 1.00 33.66 267 MET A C 1
ATOM 2036 O O . MET A 1 267 ? -22.651 17.075 -44.507 1.00 33.66 267 MET A O 1
ATOM 2040 N N . LYS A 1 268 ? -21.380 18.699 -43.595 1.00 33.88 268 LYS A N 1
ATOM 2041 C CA . LYS A 1 268 ? -20.617 19.055 -44.792 1.00 33.88 268 LYS A CA 1
ATOM 2042 C C . LYS A 1 268 ? -19.139 18.974 -44.423 1.00 33.88 268 LYS A C 1
ATOM 2044 O O . LYS A 1 268 ? -18.652 19.816 -43.678 1.00 33.88 268 LYS A O 1
ATOM 2049 N N . THR A 1 269 ? -18.445 17.958 -44.921 1.00 34.12 269 THR A N 1
ATOM 2050 C CA . THR A 1 269 ? -17.051 17.687 -44.543 1.00 34.12 269 THR A CA 1
ATOM 2051 C C . THR A 1 269 ? -16.164 17.741 -45.782 1.00 34.12 269 THR A C 1
ATOM 2053 O O . THR A 1 269 ? -16.461 17.088 -46.784 1.00 34.12 269 THR A O 1
ATOM 2056 N N . THR A 1 270 ? -15.083 18.518 -45.706 1.00 32.44 270 THR A N 1
ATOM 2057 C CA . THR A 1 270 ? -14.020 18.588 -46.718 1.00 32.44 270 THR A CA 1
ATOM 2058 C C . THR A 1 270 ? -12.746 18.069 -46.064 1.00 32.44 270 THR A C 1
ATOM 2060 O O . THR A 1 270 ? -12.310 18.630 -45.064 1.00 32.44 270 THR A O 1
ATOM 2063 N N . THR A 1 271 ? -12.155 16.998 -46.591 1.00 34.38 271 THR A N 1
ATOM 2064 C CA . THR A 1 271 ? -10.931 16.405 -46.026 1.00 34.38 271 THR A CA 1
ATOM 2065 C C . THR A 1 271 ? -9.924 16.071 -47.116 1.00 34.38 271 THR A C 1
ATOM 2067 O O . THR A 1 271 ? -10.310 15.545 -48.161 1.00 34.38 271 THR A O 1
ATOM 2070 N N . HIS A 1 272 ? -8.640 16.284 -46.821 1.00 32.69 272 HIS A N 1
ATOM 2071 C CA . HIS A 1 272 ? -7.496 15.825 -47.613 1.00 32.69 272 HIS A CA 1
ATOM 2072 C C . HIS A 1 272 ? -6.652 14.824 -46.799 1.00 32.69 272 HIS A C 1
ATOM 2074 O O . HIS A 1 272 ? -5.698 15.239 -46.146 1.00 32.69 272 HIS A O 1
ATOM 2080 N N . PRO A 1 273 ? -6.989 13.522 -46.780 1.00 34.78 273 PRO A N 1
ATOM 2081 C CA . PRO A 1 273 ? -6.157 12.516 -46.130 1.00 34.78 273 PRO A CA 1
ATOM 2082 C C . PRO A 1 273 ? -5.216 11.841 -47.137 1.00 34.78 273 PRO A C 1
ATOM 2084 O O . PRO A 1 273 ? -5.616 11.531 -48.261 1.00 34.78 273 PRO A O 1
ATOM 2087 N N . THR A 1 274 ? -3.975 11.578 -46.722 1.00 30.64 274 THR A N 1
ATOM 2088 C CA . THR A 1 274 ? -2.989 10.810 -47.501 1.00 30.64 274 THR A CA 1
ATOM 2089 C C . THR A 1 274 ? -3.179 9.297 -47.383 1.00 30.64 274 THR A C 1
ATOM 2091 O O . THR A 1 274 ? -2.867 8.602 -48.338 1.00 30.64 274 THR A O 1
ATOM 2094 N N . THR A 1 275 ? -3.785 8.774 -46.307 1.00 31.61 275 THR A N 1
ATOM 2095 C CA . THR A 1 275 ? -4.372 7.414 -46.275 1.00 31.61 275 THR A CA 1
ATOM 2096 C C . THR A 1 275 ? -5.332 7.292 -45.087 1.00 31.61 275 THR A C 1
ATOM 2098 O O . THR A 1 275 ? -4.892 7.407 -43.949 1.00 31.61 275 THR A O 1
ATOM 2101 N N . SER A 1 276 ? -6.634 7.067 -45.300 1.00 31.66 276 SER A N 1
ATOM 2102 C CA . SER A 1 276 ? -7.547 6.665 -44.213 1.00 31.66 276 SER A CA 1
ATOM 2103 C C . SER A 1 276 ? -8.800 5.948 -44.730 1.00 31.66 276 SER A C 1
ATOM 2105 O O . SER A 1 276 ? -9.275 6.205 -45.837 1.00 31.66 276 SER A O 1
ATOM 2107 N N . THR A 1 277 ? -9.342 5.039 -43.911 1.00 31.09 277 THR A N 1
ATOM 2108 C CA . THR A 1 277 ? -10.648 4.398 -44.135 1.00 31.09 277 THR A CA 1
ATOM 2109 C C . THR A 1 277 ? -11.690 5.144 -43.305 1.00 31.09 277 THR A C 1
ATOM 2111 O O . THR A 1 277 ? -11.584 5.172 -42.083 1.00 31.09 277 THR A O 1
ATOM 2114 N N . MET A 1 278 ? -12.693 5.756 -43.943 1.00 33.69 278 MET A N 1
ATOM 2115 C CA . MET A 1 278 ? -13.797 6.423 -43.239 1.00 33.69 278 MET A CA 1
ATOM 2116 C C . MET A 1 278 ? -15.008 5.498 -43.092 1.00 33.69 278 MET A C 1
ATOM 2118 O O . MET A 1 278 ? -15.434 4.867 -44.061 1.00 33.69 278 MET A O 1
ATOM 2122 N N . LYS A 1 279 ? -15.614 5.493 -41.901 1.00 32.53 279 LYS A N 1
ATOM 2123 C CA . LYS A 1 279 ? -16.922 4.889 -41.618 1.00 32.53 279 LYS A CA 1
ATOM 2124 C C . LYS A 1 279 ? -17.838 6.000 -41.101 1.00 32.53 279 LYS A C 1
ATOM 2126 O O . LYS A 1 279 ? -17.477 6.692 -40.158 1.00 32.53 279 LYS A O 1
ATOM 2131 N N . THR A 1 280 ? -18.971 6.230 -41.757 1.00 34.62 280 THR A N 1
ATOM 2132 C CA . THR A 1 280 ? -19.878 7.349 -41.441 1.00 34.62 280 THR A CA 1
ATOM 2133 C C . THR A 1 280 ? -21.304 6.845 -41.269 1.00 34.62 280 THR A C 1
ATOM 2135 O O . THR A 1 280 ? -21.772 6.044 -42.078 1.00 34.62 280 THR A O 1
ATOM 2138 N N . THR A 1 281 ? -22.008 7.366 -40.263 1.00 31.28 281 THR A N 1
ATOM 2139 C CA . THR A 1 281 ? -23.428 7.088 -40.009 1.00 31.28 281 THR A CA 1
ATOM 2140 C C . THR A 1 281 ? -24.173 8.423 -39.957 1.00 31.28 281 THR A C 1
ATOM 2142 O O . THR A 1 281 ? -23.975 9.204 -39.032 1.00 31.28 281 THR A O 1
ATOM 2145 N N . ALA A 1 282 ? -24.993 8.730 -40.967 1.00 33.97 282 ALA A N 1
ATOM 2146 C CA . ALA A 1 282 ? -25.799 9.956 -41.015 1.00 33.97 282 ALA A CA 1
ATOM 2147 C C . ALA A 1 282 ? -27.098 9.736 -41.810 1.00 33.97 282 ALA A C 1
ATOM 2149 O O . ALA A 1 282 ? -27.111 8.963 -42.766 1.00 33.97 282 ALA A O 1
ATOM 2150 N N . SER A 1 283 ? -28.175 10.442 -41.444 1.00 32.12 283 SER A N 1
ATOM 2151 C CA . SER A 1 283 ? -29.496 10.346 -42.097 1.00 32.12 283 SER A CA 1
ATOM 2152 C C . SER A 1 283 ? -29.574 11.045 -43.462 1.00 32.12 283 SER A C 1
ATOM 2154 O O . SER A 1 283 ? -30.437 10.736 -44.277 1.00 32.12 283 SER A O 1
ATOM 2156 N N . THR A 1 284 ? -28.676 11.991 -43.747 1.00 31.91 284 THR A N 1
ATOM 2157 C CA . THR A 1 284 ? -28.474 12.578 -45.081 1.00 31.91 284 THR A CA 1
ATOM 2158 C C . THR A 1 284 ? -27.025 13.051 -45.178 1.00 31.91 284 THR A C 1
ATOM 2160 O O . THR A 1 284 ? -26.589 13.872 -44.371 1.00 31.91 284 THR A O 1
ATOM 2163 N N . ALA A 1 285 ? -26.265 12.538 -46.150 1.00 36.75 285 ALA A N 1
ATOM 2164 C CA . ALA A 1 285 ? -24.840 12.836 -46.308 1.00 36.75 285 ALA A CA 1
ATOM 2165 C C . ALA A 1 285 ? -24.547 13.475 -47.673 1.00 36.75 285 ALA A C 1
ATOM 2167 O O . ALA A 1 285 ? -24.998 12.987 -48.712 1.00 36.75 285 ALA A O 1
ATOM 2168 N N . ARG A 1 286 ? -23.764 14.563 -47.676 1.00 35.44 286 ARG A N 1
ATOM 2169 C CA . ARG A 1 286 ? -23.219 15.185 -48.890 1.00 35.44 286 ARG A CA 1
ATOM 2170 C C . ARG A 1 286 ? -21.703 15.296 -48.762 1.00 35.44 286 ARG A C 1
ATOM 2172 O O . ARG A 1 286 ? -21.193 16.233 -48.155 1.00 35.44 286 ARG A O 1
ATOM 2179 N N . THR A 1 287 ? -20.997 14.354 -49.373 1.00 39.03 287 THR A N 1
ATOM 2180 C CA . THR A 1 287 ? -19.533 14.253 -49.291 1.00 39.03 287 THR A CA 1
ATOM 2181 C C . THR A 1 287 ? -18.892 14.807 -50.561 1.00 39.03 287 THR A C 1
ATOM 2183 O O . THR A 1 287 ? -19.318 14.464 -51.665 1.00 39.03 287 THR A O 1
ATOM 2186 N N . THR A 1 288 ? -17.885 15.676 -50.415 1.00 34.38 288 THR A N 1
ATOM 2187 C CA . THR A 1 288 ? -17.054 16.162 -51.532 1.00 34.38 288 THR A CA 1
ATOM 2188 C C . THR A 1 288 ? -15.596 15.865 -51.205 1.00 34.38 288 THR A C 1
ATOM 2190 O O . THR A 1 288 ? -15.045 16.441 -50.272 1.00 34.38 288 THR A O 1
ATOM 2193 N N . THR A 1 289 ? -14.980 14.952 -51.951 1.00 36.91 289 THR A N 1
ATOM 2194 C CA . THR A 1 289 ? -13.601 14.499 -51.722 1.00 36.91 289 THR A CA 1
ATOM 2195 C C . THR A 1 289 ? -12.715 14.884 -52.900 1.00 36.91 289 THR A C 1
ATOM 2197 O O . THR A 1 289 ? -13.068 14.643 -54.057 1.00 36.91 289 THR A O 1
ATOM 2200 N N . VAL A 1 290 ? -11.554 15.467 -52.596 1.00 36.50 290 VAL A N 1
ATOM 2201 C CA . VAL A 1 290 ? -10.496 15.800 -53.559 1.00 36.50 290 VAL A CA 1
ATOM 2202 C C . VAL A 1 290 ? -9.228 15.090 -53.085 1.00 36.50 290 VAL A C 1
ATOM 2204 O O . VAL A 1 290 ? -8.764 15.324 -51.971 1.00 36.50 290 VAL A O 1
ATOM 2207 N N . SER A 1 291 ? -8.697 14.174 -53.892 1.00 35.47 291 SER A N 1
ATOM 2208 C CA . SER A 1 291 ? -7.540 13.339 -53.543 1.00 35.47 291 SER A CA 1
ATOM 2209 C C . SER A 1 291 ? -6.595 13.229 -54.737 1.00 35.47 291 SER A C 1
ATOM 2211 O O . SER A 1 291 ? -7.049 13.251 -55.883 1.00 35.47 291 SER A O 1
ATOM 2213 N N . THR A 1 292 ? -5.291 13.145 -54.467 1.00 32.69 292 THR A N 1
ATOM 2214 C CA . THR A 1 292 ? -4.229 13.240 -55.474 1.00 32.69 292 THR A CA 1
ATOM 2215 C C . THR A 1 292 ? -3.647 11.895 -55.938 1.00 32.69 292 THR A C 1
ATOM 2217 O O . THR A 1 292 ? -2.967 11.909 -56.959 1.00 32.69 292 THR A O 1
ATOM 2220 N N . THR A 1 293 ? -3.913 10.739 -55.297 1.00 30.33 293 THR A N 1
ATOM 2221 C CA . THR A 1 293 ? -3.680 9.338 -55.795 1.00 30.33 293 THR A CA 1
ATOM 2222 C C . THR A 1 293 ? -4.066 8.316 -54.690 1.00 30.33 293 THR A C 1
ATOM 2224 O O . THR A 1 293 ? -4.095 8.707 -53.532 1.00 30.33 293 THR A O 1
ATOM 2227 N N . SER A 1 294 ? -4.369 7.014 -54.870 1.00 37.06 294 SER A N 1
ATOM 2228 C CA . SER A 1 294 ? -4.514 6.116 -56.039 1.00 37.06 294 SER A CA 1
ATOM 2229 C C . SER A 1 294 ? -5.560 4.979 -55.849 1.00 37.06 294 SER A C 1
ATOM 2231 O O . SER A 1 294 ? -5.732 4.161 -56.752 1.00 37.06 294 SER A O 1
ATOM 2233 N N . THR A 1 295 ? -6.280 4.862 -54.723 1.00 37.06 295 THR A N 1
ATOM 2234 C CA . THR A 1 295 ? -7.428 3.930 -54.590 1.00 37.06 295 THR A CA 1
ATOM 2235 C C . THR A 1 295 ? -8.335 4.358 -53.436 1.00 37.06 295 THR A C 1
ATOM 2237 O O . THR A 1 295 ? -7.861 4.546 -52.320 1.00 37.06 295 THR A O 1
ATOM 2240 N N . MET A 1 296 ? -9.643 4.492 -53.679 1.00 37.09 296 MET A N 1
ATOM 2241 C CA . MET A 1 296 ? -10.614 4.893 -52.653 1.00 37.09 296 MET A CA 1
ATOM 2242 C C . MET A 1 296 ? -11.680 3.798 -52.499 1.00 37.09 296 MET A C 1
ATOM 2244 O O . MET A 1 296 ? -12.365 3.456 -53.466 1.00 37.09 296 MET A O 1
ATOM 2248 N N . LYS A 1 297 ? -11.802 3.228 -51.292 1.00 38.34 297 LYS A N 1
ATOM 2249 C CA . LYS A 1 297 ? -12.810 2.214 -50.942 1.00 38.34 297 LYS A CA 1
ATOM 2250 C C . LYS A 1 297 ? -13.720 2.782 -49.860 1.00 38.34 297 LYS A C 1
ATOM 2252 O O . LYS A 1 297 ? -13.254 3.149 -48.785 1.00 38.34 297 LYS A O 1
ATOM 2257 N N . THR A 1 298 ? -15.015 2.862 -50.140 1.00 38.69 298 THR A N 1
ATOM 2258 C CA . THR A 1 298 ? -16.003 3.428 -49.211 1.00 38.69 298 THR A CA 1
ATOM 2259 C C . THR A 1 298 ? -17.136 2.428 -49.024 1.00 38.69 298 THR A C 1
ATOM 2261 O O . THR A 1 298 ? -17.709 1.965 -50.009 1.00 38.69 298 THR A O 1
ATOM 2264 N N . THR A 1 299 ? -17.443 2.092 -47.768 1.00 38.22 299 THR A N 1
ATOM 2265 C CA . THR A 1 299 ? -18.521 1.158 -47.395 1.00 38.22 299 THR A CA 1
ATOM 2266 C C . THR A 1 299 ? -19.488 1.886 -46.470 1.00 38.22 299 THR A C 1
ATOM 2268 O O . THR A 1 299 ? -19.053 2.453 -45.468 1.00 38.22 299 THR A O 1
ATOM 2271 N N . THR A 1 300 ? -20.781 1.910 -46.801 1.00 39.06 300 THR A N 1
ATOM 2272 C CA . THR A 1 300 ? -21.804 2.607 -45.998 1.00 39.06 300 THR A CA 1
ATOM 2273 C C . THR A 1 300 ? -23.047 1.739 -45.793 1.00 39.06 300 THR A C 1
ATOM 2275 O O . THR A 1 300 ? -23.444 0.990 -46.689 1.00 39.06 300 THR A O 1
ATOM 2278 N N . HIS A 1 301 ? -23.659 1.861 -44.610 1.00 39.34 301 HIS A N 1
ATOM 2279 C CA . HIS A 1 301 ? -24.883 1.160 -44.199 1.00 39.34 301 HIS A CA 1
ATOM 2280 C C . HIS A 1 301 ? -25.929 2.175 -43.703 1.00 39.34 301 HIS A C 1
ATOM 2282 O O . HIS A 1 301 ? -25.997 2.446 -42.503 1.00 39.34 301 HIS A O 1
ATOM 2288 N N . PRO A 1 302 ? -26.699 2.812 -44.602 1.00 39.84 302 PRO A N 1
ATOM 2289 C CA . PRO A 1 302 ? -27.740 3.755 -44.210 1.00 39.84 302 PRO A CA 1
ATOM 2290 C C . PRO A 1 302 ? -29.064 3.037 -43.914 1.00 39.84 302 PRO A C 1
ATOM 2292 O O . PRO A 1 302 ? -29.514 2.197 -44.694 1.00 39.84 302 PRO A O 1
ATOM 2295 N N . THR A 1 303 ? -29.716 3.413 -42.814 1.00 38.59 303 THR A N 1
ATOM 2296 C CA . THR A 1 303 ? -30.998 2.835 -42.382 1.00 38.59 303 THR A CA 1
ATOM 2297 C C . THR A 1 303 ? -32.226 3.517 -42.993 1.00 38.59 303 THR A C 1
ATOM 2299 O O . THR A 1 303 ? -33.261 2.867 -43.075 1.00 38.59 303 THR A O 1
ATOM 2302 N N . THR A 1 304 ? -32.126 4.757 -43.505 1.00 32.00 304 THR A N 1
ATOM 2303 C CA . THR A 1 304 ? -33.228 5.422 -44.241 1.00 32.00 304 THR A CA 1
ATOM 2304 C C . THR A 1 304 ? -32.767 6.628 -45.091 1.00 32.00 304 THR A C 1
ATOM 2306 O O . THR A 1 304 ? -32.324 7.640 -44.552 1.00 32.00 304 THR A O 1
ATOM 2309 N N . SER A 1 305 ? -33.009 6.552 -46.409 1.00 40.00 305 SER A N 1
ATOM 2310 C CA . SER A 1 305 ? -33.076 7.640 -47.417 1.00 40.00 305 SER A CA 1
ATOM 2311 C C . SER A 1 305 ? -31.804 8.167 -48.142 1.00 40.00 305 SER A C 1
ATOM 2313 O O . SER A 1 305 ? -30.666 8.027 -47.705 1.00 40.00 305 SER A O 1
ATOM 2315 N N . THR A 1 306 ? -32.077 8.746 -49.324 1.00 38.41 306 THR A N 1
ATOM 2316 C CA . THR A 1 306 ? -31.259 9.098 -50.510 1.00 38.41 306 THR A CA 1
ATOM 2317 C C . THR A 1 306 ? -29.807 9.574 -50.308 1.00 38.41 306 THR A C 1
ATOM 2319 O O . THR A 1 306 ? -29.544 10.573 -49.641 1.00 38.41 306 THR A O 1
ATOM 2322 N N . MET A 1 307 ? -28.873 8.970 -51.058 1.00 38.69 307 MET A N 1
ATOM 2323 C CA . MET A 1 307 ? -27.445 9.335 -51.104 1.00 38.69 307 MET A CA 1
ATOM 2324 C C . MET A 1 307 ? -27.081 10.075 -52.409 1.00 38.69 307 MET A C 1
ATOM 2326 O O . MET A 1 307 ? -27.454 9.633 -53.499 1.00 38.69 307 MET A O 1
ATOM 2330 N N . LYS A 1 308 ? -26.337 11.192 -52.320 1.00 39.53 308 LYS A N 1
ATOM 2331 C CA . LYS A 1 308 ? -25.760 11.906 -53.480 1.00 39.53 308 LYS A CA 1
ATOM 2332 C C . LYS A 1 308 ? -24.260 12.109 -53.288 1.00 39.53 308 LYS A C 1
ATOM 2334 O O . LYS A 1 308 ? -23.844 12.903 -52.445 1.00 39.53 308 LYS A O 1
ATOM 2339 N N . THR A 1 309 ? -23.466 11.473 -54.140 1.00 41.19 309 THR A N 1
ATOM 2340 C CA . THR A 1 309 ? -21.999 11.537 -54.089 1.00 41.19 309 THR A CA 1
ATOM 2341 C C . THR A 1 309 ? -21.474 12.273 -55.322 1.00 41.19 309 THR A C 1
ATOM 2343 O O . THR A 1 309 ? -21.885 11.964 -56.444 1.00 41.19 309 THR A O 1
ATOM 2346 N N . LYS A 1 310 ? -20.592 13.267 -55.128 1.00 38.91 310 LYS A N 1
ATOM 2347 C CA . LYS A 1 310 ? -19.926 14.011 -56.212 1.00 38.91 310 LYS A CA 1
ATOM 2348 C C . LYS A 1 310 ? -18.417 14.025 -55.968 1.00 38.91 310 LYS A C 1
ATOM 2350 O O . LYS A 1 310 ? -17.963 14.504 -54.934 1.00 38.91 310 LYS A O 1
ATOM 2355 N N . THR A 1 311 ? -17.652 13.516 -56.926 1.00 41.66 311 THR A N 1
ATOM 2356 C CA . THR A 1 311 ? -16.199 13.303 -56.811 1.00 41.66 311 THR A CA 1
ATOM 2357 C C . THR A 1 311 ? -15.463 13.918 -57.999 1.00 41.66 311 THR A C 1
ATOM 2359 O O . THR A 1 311 ? -15.934 13.793 -59.131 1.00 41.66 311 THR A O 1
ATOM 2362 N N . HIS A 1 312 ? -14.296 14.520 -57.755 1.00 41.38 312 HIS A N 1
ATOM 2363 C CA . HIS A 1 312 ? -13.402 15.057 -58.790 1.00 41.38 312 HIS A CA 1
ATOM 2364 C C . HIS A 1 312 ? -11.969 14.514 -58.609 1.00 41.38 312 HIS A C 1
ATOM 2366 O O . HIS A 1 312 ? -11.151 15.166 -57.962 1.00 41.38 312 HIS A O 1
ATOM 2372 N N . PRO A 1 313 ? -11.660 13.310 -59.125 1.00 40.47 313 PRO A N 1
ATOM 2373 C CA . PRO A 1 313 ? -10.310 12.753 -59.083 1.00 40.47 313 PRO A CA 1
ATOM 2374 C C . PRO A 1 313 ? -9.486 13.148 -60.319 1.00 40.47 313 PRO A C 1
ATOM 2376 O O . PRO A 1 313 ? -10.008 13.194 -61.435 1.00 40.47 313 PRO A O 1
ATOM 2379 N N . THR A 1 314 ? -8.185 13.384 -60.133 1.00 38.62 314 THR A N 1
ATOM 2380 C CA . THR A 1 314 ? -7.225 13.610 -61.229 1.00 38.62 314 THR A CA 1
ATOM 2381 C C . THR A 1 314 ? -6.648 12.309 -61.802 1.00 38.62 314 THR A C 1
ATOM 2383 O O . THR A 1 314 ? -6.302 12.297 -62.980 1.00 38.62 314 THR A O 1
ATOM 2386 N N . THR A 1 315 ? -6.651 11.193 -61.054 1.00 36.44 315 THR A N 1
ATOM 2387 C CA . THR A 1 315 ? -6.359 9.839 -61.580 1.00 36.44 315 THR A CA 1
ATOM 2388 C C . THR A 1 315 ? -6.788 8.728 -60.598 1.00 36.44 315 THR A C 1
ATOM 2390 O O . THR A 1 315 ? -6.524 8.845 -59.403 1.00 36.44 315 THR A O 1
ATOM 2393 N N . SER A 1 316 ? -7.374 7.631 -61.119 1.00 40.81 316 SER A N 1
ATOM 2394 C CA . SER A 1 316 ? -7.589 6.276 -60.527 1.00 40.81 316 SER A CA 1
ATOM 2395 C C . SER A 1 316 ? -9.025 5.791 -60.207 1.00 40.81 316 SER A C 1
ATOM 2397 O O . SER A 1 316 ? -9.981 6.558 -60.090 1.00 40.81 316 SER A O 1
ATOM 2399 N N . THR A 1 317 ? -9.127 4.454 -60.146 1.00 39.62 317 THR A N 1
ATOM 2400 C CA . THR A 1 317 ? -10.298 3.561 -60.070 1.00 39.62 317 THR A CA 1
ATOM 2401 C C . THR A 1 317 ? -11.113 3.706 -58.781 1.00 39.62 317 THR A C 1
ATOM 2403 O O . THR A 1 317 ? -10.553 3.799 -57.689 1.00 39.62 317 THR A O 1
ATOM 2406 N N . MET A 1 318 ? -12.445 3.649 -58.894 1.00 38.56 318 MET A N 1
ATOM 2407 C CA . MET A 1 318 ? -13.376 3.823 -57.776 1.00 38.56 318 MET A CA 1
ATOM 2408 C C . MET A 1 318 ? -14.219 2.559 -57.576 1.00 38.56 318 MET A C 1
ATOM 2410 O O . MET A 1 318 ? -14.852 2.085 -58.518 1.00 38.56 318 MET A O 1
ATOM 2414 N N . LYS A 1 319 ? -14.241 2.011 -56.354 1.00 40.66 319 LYS A N 1
ATOM 2415 C CA . LYS A 1 319 ? -15.075 0.850 -56.005 1.00 40.66 319 LYS A CA 1
ATOM 2416 C C . LYS A 1 319 ? -15.983 1.212 -54.835 1.00 40.66 319 LYS A C 1
ATOM 2418 O O . LYS A 1 319 ? -15.503 1.518 -53.743 1.00 40.66 319 LYS A O 1
ATOM 2423 N N . THR A 1 320 ? -17.289 1.197 -55.074 1.00 41.00 320 THR A N 1
ATOM 2424 C CA . THR A 1 320 ? -18.301 1.609 -54.097 1.00 41.00 320 THR A CA 1
ATOM 2425 C C . THR A 1 320 ? -19.222 0.433 -53.801 1.00 41.00 320 THR A C 1
ATOM 2427 O O . THR A 1 320 ? -19.785 -0.160 -54.716 1.00 41.00 320 THR A O 1
ATOM 2430 N N . THR A 1 321 ? -19.378 0.087 -52.523 1.00 39.28 321 THR A N 1
ATOM 2431 C CA . THR A 1 321 ? -20.260 -1.004 -52.084 1.00 39.28 321 THR A CA 1
ATOM 2432 C C . THR A 1 321 ? -21.201 -0.469 -51.013 1.00 39.28 321 THR A C 1
ATOM 2434 O O . THR A 1 321 ? -20.761 0.149 -50.041 1.00 39.28 321 THR A O 1
ATOM 2437 N N . THR A 1 322 ? -22.503 -0.669 -51.203 1.00 40.16 322 THR A N 1
ATOM 2438 C CA . THR A 1 322 ? -23.542 -0.132 -50.318 1.00 40.16 322 THR A CA 1
ATOM 2439 C C . THR A 1 322 ? -24.614 -1.171 -50.058 1.00 40.16 322 THR A C 1
ATOM 2441 O O . THR A 1 322 ? -25.108 -1.782 -51.000 1.00 40.16 322 THR A O 1
ATOM 2444 N N . HIS A 1 323 ? -25.026 -1.306 -48.799 1.00 43.59 323 HIS A N 1
ATOM 2445 C CA . HIS A 1 323 ? -26.115 -2.196 -48.392 1.00 43.59 323 HIS A CA 1
ATOM 2446 C C . HIS A 1 323 ? -27.201 -1.380 -47.668 1.00 43.59 323 HIS A C 1
ATOM 2448 O O . HIS A 1 323 ? -27.106 -1.199 -46.451 1.00 43.59 323 HIS A O 1
ATOM 2454 N N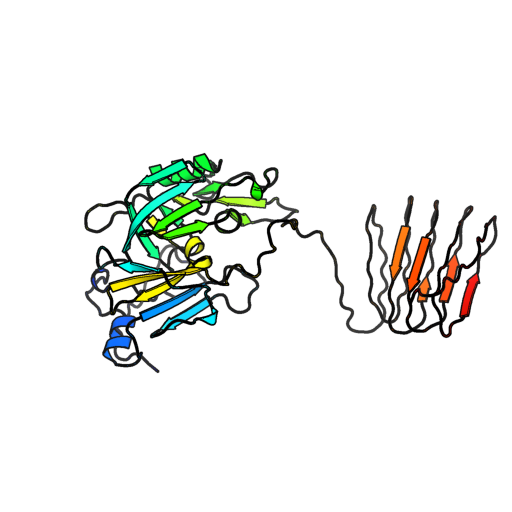 . PRO A 1 324 ? -28.176 -0.808 -48.401 1.00 40.25 324 PRO A N 1
ATOM 2455 C CA . PRO A 1 324 ? -29.290 -0.061 -47.820 1.00 40.25 324 PRO A CA 1
ATOM 2456 C C . PRO A 1 324 ? -30.497 -0.962 -47.507 1.00 40.25 324 PRO A C 1
ATOM 2458 O O . PRO A 1 324 ? -30.781 -1.898 -48.245 1.00 40.25 324 PRO A O 1
ATOM 2461 N N . THR A 1 325 ? -31.265 -0.627 -46.466 1.00 39.56 325 THR A N 1
ATOM 2462 C CA . THR A 1 325 ? -32.547 -1.289 -46.139 1.00 39.56 325 THR A CA 1
ATOM 2463 C C . THR A 1 325 ? -33.759 -0.684 -46.866 1.00 39.56 325 THR A C 1
ATOM 2465 O O . THR A 1 325 ? -34.816 -1.302 -46.880 1.00 39.56 325 THR A O 1
ATOM 2468 N N . THR A 1 326 ? -33.638 0.502 -47.486 1.00 38.94 326 THR A N 1
ATOM 2469 C CA . THR A 1 326 ? -34.583 1.080 -48.480 1.00 38.94 326 THR A CA 1
ATOM 2470 C C . THR A 1 326 ? -34.038 2.423 -49.013 1.00 38.94 326 THR A C 1
ATOM 2472 O O . THR A 1 326 ? -33.764 3.316 -48.211 1.00 38.94 326 THR A O 1
ATOM 2475 N N . SER A 1 327 ? -33.861 2.591 -50.342 1.00 39.22 327 SER A N 1
ATOM 2476 C CA . SER A 1 327 ? -33.998 3.857 -51.130 1.00 39.22 327 SER A CA 1
ATOM 2477 C C . SER A 1 327 ? -33.085 4.001 -52.373 1.00 39.22 327 SER A C 1
ATOM 2479 O O . SER A 1 327 ? -32.071 3.329 -52.532 1.00 39.22 327 SER A O 1
ATOM 2481 N N . THR A 1 328 ? -33.502 4.917 -53.260 1.00 39.38 328 THR A N 1
ATOM 2482 C CA . THR A 1 328 ? -32.962 5.337 -54.570 1.00 39.38 328 THR A CA 1
ATOM 2483 C C . THR A 1 328 ? -31.539 5.920 -54.525 1.00 39.38 328 THR A C 1
ATOM 2485 O O . THR A 1 328 ? -31.225 6.753 -53.671 1.00 39.38 328 THR A O 1
ATOM 2488 N N . MET A 1 329 ? -30.700 5.575 -55.511 1.00 40.47 329 MET A N 1
ATOM 2489 C CA . MET A 1 329 ? -29.284 5.973 -55.591 1.00 40.47 329 MET A CA 1
ATOM 2490 C C . MET A 1 329 ? -28.998 6.867 -56.810 1.00 40.47 329 MET A C 1
ATOM 2492 O O . MET A 1 329 ? -29.436 6.564 -57.924 1.00 40.47 329 MET A O 1
ATOM 2496 N N . LYS A 1 330 ? -28.248 7.970 -56.630 1.00 40.31 330 LYS A N 1
ATOM 2497 C CA . LYS A 1 330 ? -27.856 8.860 -57.740 1.00 40.31 330 LYS A CA 1
ATOM 2498 C C . LYS A 1 330 ? -26.387 9.276 -57.648 1.00 40.31 330 LYS A C 1
ATOM 2500 O O . LYS A 1 330 ? -26.008 10.062 -56.779 1.00 40.31 330 LYS A O 1
ATOM 2505 N N . THR A 1 331 ? -25.586 8.798 -58.596 1.00 42.16 331 THR A N 1
ATOM 2506 C CA . THR A 1 331 ? -24.136 9.042 -58.654 1.00 42.16 331 THR A CA 1
ATOM 2507 C C . THR A 1 331 ? -23.811 9.920 -59.859 1.00 42.16 331 THR A C 1
ATOM 2509 O O . THR A 1 331 ? -24.310 9.689 -60.963 1.00 42.16 331 THR A O 1
ATOM 2512 N N . THR A 1 332 ? -23.002 10.966 -59.667 1.00 39.28 332 THR A N 1
ATOM 2513 C CA . THR A 1 332 ? -22.561 11.850 -60.760 1.00 39.28 332 THR A CA 1
ATOM 2514 C C . THR A 1 332 ? -21.053 12.051 -60.690 1.00 39.28 332 THR A C 1
ATOM 2516 O O . THR A 1 332 ? -20.545 12.629 -59.729 1.00 39.28 332 THR A O 1
ATOM 2519 N N . ALA A 1 333 ? -20.354 11.592 -61.726 1.00 40.84 333 ALA A N 1
ATOM 2520 C CA . ALA A 1 333 ? -18.912 11.738 -61.885 1.00 40.84 333 ALA A CA 1
ATOM 2521 C C . ALA A 1 333 ? -18.605 12.713 -63.032 1.00 40.84 333 ALA A C 1
ATOM 2523 O O . ALA A 1 333 ? -19.282 12.710 -64.060 1.00 40.84 333 ALA A O 1
ATOM 2524 N N . SER A 1 334 ? -17.583 13.546 -62.847 1.00 40.31 334 SER A N 1
ATOM 2525 C CA . SER A 1 334 ? -17.045 14.439 -63.875 1.00 40.31 334 SER A CA 1
ATOM 2526 C C . SER A 1 334 ? -15.532 14.243 -63.894 1.00 40.31 334 SER A C 1
ATOM 2528 O O . SER A 1 334 ? -14.852 14.687 -62.967 1.00 40.31 334 SER A O 1
ATOM 2530 N N . THR A 1 335 ? -15.024 13.545 -64.911 1.00 40.34 335 THR A N 1
ATOM 2531 C CA . THR A 1 335 ? -13.629 13.072 -64.978 1.00 40.34 335 THR A CA 1
ATOM 2532 C C . THR A 1 335 ? -12.848 13.735 -66.117 1.00 40.34 335 THR A C 1
ATOM 2534 O O . THR A 1 335 ? -13.440 14.157 -67.106 1.00 40.34 335 THR A O 1
ATOM 2537 N N . VAL A 1 336 ? -11.514 13.781 -65.994 1.00 38.31 336 VAL A N 1
ATOM 2538 C CA . VAL A 1 336 ? -10.581 14.240 -67.044 1.00 38.31 336 VAL A CA 1
ATOM 2539 C C . VAL A 1 336 ? -9.980 13.074 -67.866 1.00 38.31 336 VAL A C 1
ATOM 2541 O O . VAL A 1 336 ? -9.521 13.318 -68.976 1.00 38.31 336 VAL A O 1
ATOM 2544 N N . ARG A 1 337 ? -10.035 11.804 -67.409 1.00 42.03 337 ARG A N 1
ATOM 2545 C CA . ARG A 1 337 ? -9.836 10.577 -68.232 1.00 42.03 337 ARG A CA 1
ATOM 2546 C C . ARG A 1 337 ? -10.249 9.287 -67.489 1.00 42.03 337 ARG A C 1
ATOM 2548 O O . ARG A 1 337 ? -10.328 9.290 -66.266 1.00 42.03 337 ARG A O 1
ATOM 2555 N N . THR A 1 338 ? -10.538 8.240 -68.271 1.00 40.34 338 THR A N 1
ATOM 2556 C CA . THR A 1 338 ? -11.144 6.908 -68.010 1.00 40.34 338 THR A CA 1
ATOM 2557 C C . THR A 1 338 ? -11.407 6.481 -66.554 1.00 40.34 338 THR A C 1
ATOM 2559 O O . THR A 1 338 ? -10.502 6.402 -65.728 1.00 40.34 338 THR A O 1
ATOM 2562 N N . THR A 1 339 ? -12.656 6.098 -66.254 1.00 39.00 339 THR A N 1
ATOM 2563 C CA . THR A 1 339 ? -13.111 5.607 -64.935 1.00 39.00 339 THR A CA 1
ATOM 2564 C C . THR A 1 339 ? -13.857 4.277 -65.079 1.00 39.00 339 THR A C 1
ATOM 2566 O O . THR A 1 339 ? -14.687 4.154 -65.976 1.00 39.00 339 THR A O 1
ATOM 2569 N N . THR A 1 340 ? -13.600 3.320 -64.178 1.00 39.53 340 THR A N 1
ATOM 2570 C CA . THR A 1 340 ? -14.420 2.102 -63.999 1.00 39.53 340 THR A CA 1
ATOM 2571 C C . THR A 1 340 ? -15.291 2.289 -62.760 1.00 39.53 340 THR A C 1
ATOM 2573 O O . THR A 1 340 ? -14.771 2.688 -61.717 1.00 39.53 340 THR A O 1
ATOM 2576 N N . ILE A 1 341 ? -16.596 2.042 -62.882 1.00 41.91 341 ILE A N 1
ATOM 2577 C CA . ILE A 1 341 ? -17.579 2.162 -61.797 1.00 41.91 341 ILE A CA 1
ATOM 2578 C C . ILE A 1 341 ? -18.273 0.806 -61.659 1.00 41.91 341 ILE A C 1
ATOM 2580 O O . ILE A 1 341 ? -18.866 0.335 -62.624 1.00 41.91 341 ILE A O 1
ATOM 2584 N N . SER A 1 342 ? -18.223 0.209 -60.468 1.00 40.78 342 SER A N 1
ATOM 2585 C CA . SER A 1 342 ? -19.006 -0.984 -60.121 1.00 40.78 342 SER A CA 1
ATOM 2586 C C . SER A 1 342 ? -19.921 -0.662 -58.948 1.00 40.78 342 SER A C 1
ATOM 2588 O O . SER A 1 342 ? -19.452 -0.150 -57.929 1.00 40.78 342 SER A O 1
ATOM 2590 N N . THR A 1 343 ? -21.203 -0.985 -59.100 1.00 42.72 343 THR A N 1
ATOM 2591 C CA . THR A 1 343 ? -22.241 -0.808 -58.082 1.00 42.72 343 THR A CA 1
ATOM 2592 C C . THR A 1 343 ? -22.882 -2.166 -57.826 1.00 42.72 343 THR A C 1
ATOM 2594 O O . THR A 1 343 ? -23.327 -2.812 -58.770 1.00 42.72 343 THR A O 1
ATOM 2597 N N . THR A 1 344 ? -22.943 -2.593 -56.568 1.00 42.00 344 THR A N 1
ATOM 2598 C CA . THR A 1 344 ? -23.617 -3.837 -56.162 1.00 42.00 344 THR A CA 1
ATOM 2599 C C . THR A 1 344 ? -24.785 -3.476 -55.252 1.00 42.00 344 THR A C 1
ATOM 2601 O O . THR A 1 344 ? -24.611 -2.677 -54.329 1.00 42.00 344 THR A O 1
ATOM 2604 N N . GLN A 1 345 ? -25.969 -4.029 -55.525 1.00 42.78 345 GLN A N 1
ATOM 2605 C CA . GLN A 1 345 ? -27.222 -3.700 -54.842 1.00 42.78 345 GLN A CA 1
ATOM 2606 C C . GLN A 1 345 ? -27.961 -4.992 -54.452 1.00 42.78 345 GLN A C 1
ATOM 2608 O O . GLN A 1 345 ? -28.033 -5.922 -55.249 1.00 42.78 345 GLN A O 1
ATOM 2613 N N . MET A 1 346 ? -28.507 -5.047 -53.233 1.00 42.50 346 MET A N 1
ATOM 2614 C CA . MET A 1 346 ? -29.409 -6.107 -52.752 1.00 42.50 346 MET A CA 1
ATOM 2615 C C . MET A 1 346 ? -30.791 -5.474 -52.506 1.00 42.50 346 MET A C 1
ATOM 2617 O O . MET A 1 346 ? -30.872 -4.408 -51.898 1.00 42.50 346 MET A O 1
ATOM 2621 N N . GLU A 1 347 ? -31.849 -6.058 -53.072 1.00 46.59 347 GLU A N 1
ATOM 2622 C CA . GLU A 1 347 ? -33.175 -5.437 -53.291 1.00 46.59 347 GLU A CA 1
ATOM 2623 C C . GLU A 1 347 ? -34.109 -5.446 -52.051 1.00 46.59 347 GLU A C 1
ATOM 2625 O O . GLU A 1 347 ? -33.843 -6.148 -51.082 1.00 46.59 347 GLU A O 1
ATOM 2630 N N . LEU A 1 348 ? -35.177 -4.627 -51.970 1.00 36.78 348 LEU A N 1
ATOM 2631 C CA . LEU A 1 348 ? -36.514 -4.981 -52.510 1.00 36.78 348 LEU A CA 1
ATOM 2632 C C . LEU A 1 348 ? -37.336 -3.823 -53.133 1.00 36.78 348 LEU A C 1
ATOM 2634 O O . LEU A 1 348 ? -38.423 -4.064 -53.644 1.00 36.78 348 LEU A O 1
ATOM 2638 N N . SER A 1 349 ? -36.854 -2.573 -53.146 1.00 41.16 349 SER A N 1
ATOM 2639 C CA . SER A 1 349 ? -37.435 -1.519 -54.008 1.00 41.16 349 SER A CA 1
ATOM 2640 C C . SER A 1 349 ? -36.537 -0.282 -54.079 1.00 41.16 349 SER A C 1
ATOM 2642 O O . SER A 1 349 ? -36.494 0.514 -53.136 1.00 41.16 349 SER A O 1
ATOM 2644 N N . SER A 1 350 ? -35.809 -0.077 -55.181 1.00 38.12 350 SER A N 1
ATOM 2645 C CA . SER A 1 350 ? -35.170 1.224 -55.454 1.00 38.12 350 SER A CA 1
ATOM 2646 C C . SER A 1 350 ? -34.643 1.353 -56.884 1.00 38.12 350 SER A C 1
ATOM 2648 O O . SER A 1 350 ? -34.264 0.374 -57.512 1.00 38.12 350 SER A O 1
ATOM 2650 N N . THR A 1 351 ? -34.598 2.590 -57.386 1.00 38.16 351 THR A N 1
ATOM 2651 C CA . THR A 1 351 ? -34.092 2.948 -58.721 1.00 38.16 351 THR A CA 1
ATOM 2652 C C . THR A 1 351 ? -32.637 3.434 -58.616 1.00 38.16 351 THR A C 1
ATOM 2654 O O . THR A 1 351 ? -32.328 4.270 -57.763 1.00 38.16 351 THR A O 1
ATOM 2657 N N . ALA A 1 352 ? -31.739 2.961 -59.482 1.00 38.75 352 ALA A N 1
ATOM 2658 C CA . ALA A 1 352 ? -30.359 3.448 -59.593 1.00 38.75 352 ALA A CA 1
ATOM 2659 C C . ALA A 1 352 ? -30.206 4.290 -60.871 1.00 38.75 352 ALA A C 1
ATOM 2661 O O . ALA A 1 352 ? -30.568 3.843 -61.957 1.00 38.75 352 ALA A O 1
ATOM 2662 N N . VAL A 1 353 ? -29.690 5.522 -60.763 1.00 39.31 353 VAL A N 1
ATOM 2663 C CA . VAL A 1 353 ? -29.437 6.388 -61.930 1.00 39.31 353 VAL A CA 1
ATOM 2664 C C . VAL A 1 353 ? -27.996 6.893 -61.908 1.00 39.31 353 VAL A C 1
ATOM 2666 O O . VAL A 1 353 ? -27.623 7.716 -61.067 1.00 39.31 353 VAL A O 1
ATOM 2669 N N . THR A 1 354 ? -27.208 6.446 -62.883 1.00 41.34 354 THR A N 1
ATOM 2670 C CA . THR A 1 354 ? -25.819 6.869 -63.103 1.00 41.34 354 THR A CA 1
ATOM 2671 C C . THR A 1 354 ? -25.772 7.843 -64.274 1.00 41.34 354 THR A C 1
ATOM 2673 O O . THR A 1 354 ? -26.296 7.548 -65.346 1.00 41.34 354 THR A O 1
ATOM 2676 N N . ARG A 1 355 ? -25.159 9.020 -64.092 1.00 38.91 355 ARG A N 1
ATOM 2677 C CA . ARG A 1 355 ? -24.983 10.001 -65.176 1.00 38.91 355 ARG A CA 1
ATOM 2678 C C . ARG A 1 355 ? -23.521 10.436 -65.260 1.00 38.91 355 ARG A C 1
ATOM 2680 O O . ARG A 1 355 ? -22.967 10.921 -64.273 1.00 38.91 355 ARG A O 1
ATOM 2687 N N . THR A 1 356 ? -22.922 10.280 -66.435 1.00 38.81 356 THR A N 1
ATOM 2688 C CA . THR A 1 356 ? -21.557 10.713 -66.769 1.00 38.81 356 THR A CA 1
ATOM 2689 C C . THR A 1 356 ? -21.611 11.835 -67.810 1.00 38.81 356 THR A C 1
ATOM 2691 O O . THR A 1 356 ? -22.548 11.905 -68.606 1.00 38.81 356 THR A O 1
ATOM 2694 N N . GLN A 1 357 ? -20.632 12.742 -67.800 1.00 40.25 357 GLN A N 1
ATOM 2695 C CA . GLN A 1 357 ? -20.353 13.628 -68.940 1.00 40.25 357 GLN A CA 1
ATOM 2696 C C . GLN A 1 357 ? -19.090 13.131 -69.665 1.00 40.25 357 GLN A C 1
ATOM 2698 O O . GLN A 1 357 ? -18.210 12.578 -69.003 1.00 40.25 357 GLN A O 1
ATOM 2703 N N . PRO A 1 358 ? -19.008 13.235 -71.005 1.00 37.81 358 PRO A N 1
ATOM 2704 C CA . PRO A 1 358 ? -18.131 12.374 -71.786 1.00 37.81 358 PRO A CA 1
ATOM 2705 C C . PRO A 1 358 ? -16.690 12.894 -71.844 1.00 37.81 358 PRO A C 1
ATOM 2707 O O . PRO A 1 358 ? -16.461 14.052 -72.174 1.00 37.81 358 PRO A O 1
ATOM 2710 N N . LEU A 1 359 ? -15.728 11.994 -71.620 1.00 37.19 359 LEU A N 1
ATOM 2711 C CA . LEU A 1 359 ? -14.770 11.555 -72.646 1.00 37.19 359 LEU A CA 1
ATOM 2712 C C . LEU A 1 359 ? -14.148 10.215 -72.185 1.00 37.19 359 LEU A C 1
ATOM 2714 O O . LEU A 1 359 ? -13.372 10.178 -71.235 1.00 37.19 359 LEU A O 1
ATOM 2718 N N . ALA A 1 360 ? -14.543 9.125 -72.858 1.00 41.44 360 ALA A N 1
ATOM 2719 C CA . ALA A 1 360 ? -14.188 7.713 -72.626 1.00 41.44 360 ALA A CA 1
ATOM 2720 C C . ALA A 1 360 ? -14.526 7.139 -71.228 1.00 41.44 360 ALA A C 1
ATOM 2722 O O . ALA A 1 360 ? -13.841 7.373 -70.233 1.00 41.44 360 ALA A O 1
ATOM 2723 N N . THR A 1 361 ? -15.577 6.318 -71.153 1.00 39.00 361 THR A N 1
ATOM 2724 C CA . THR A 1 361 ? -15.964 5.579 -69.939 1.00 39.00 361 THR A CA 1
ATOM 2725 C C . THR A 1 361 ? -16.344 4.153 -70.324 1.00 39.00 361 THR A C 1
ATOM 2727 O O . THR A 1 361 ? -17.162 3.976 -71.223 1.00 39.00 361 THR A O 1
ATOM 2730 N N . THR A 1 362 ? -15.779 3.151 -69.648 1.00 38.59 362 THR A N 1
ATOM 2731 C CA . THR A 1 362 ? -16.219 1.753 -69.765 1.00 38.59 362 THR A CA 1
ATOM 2732 C C . THR A 1 362 ? -17.119 1.458 -68.572 1.00 38.59 362 THR A C 1
ATOM 2734 O O . THR A 1 362 ? -16.680 1.546 -67.426 1.00 38.59 362 THR A O 1
ATOM 2737 N N . ILE A 1 363 ? -18.392 1.164 -68.834 1.00 39.00 363 ILE A N 1
ATOM 2738 C CA . ILE A 1 363 ? -19.356 0.741 -67.815 1.00 39.00 363 ILE A CA 1
ATOM 2739 C C . ILE A 1 363 ? -19.342 -0.787 -67.818 1.00 39.00 363 ILE A C 1
ATOM 2741 O O . ILE A 1 363 ? -19.695 -1.389 -68.826 1.00 39.00 363 ILE A O 1
ATOM 2745 N N . THR A 1 364 ? -18.921 -1.411 -66.723 1.00 37.28 364 THR A N 1
ATOM 2746 C CA . THR A 1 364 ? -19.089 -2.858 -66.519 1.00 37.28 364 THR A CA 1
ATOM 2747 C C . THR A 1 364 ? -20.308 -3.099 -65.633 1.00 37.28 364 THR A C 1
ATOM 2749 O O . THR A 1 364 ? -20.512 -2.364 -64.669 1.00 37.28 364 THR A O 1
ATOM 2752 N N . GLU A 1 365 ? -21.123 -4.076 -66.030 1.00 39.53 365 GLU A N 1
ATOM 2753 C CA . GLU A 1 365 ? -22.499 -4.358 -65.601 1.00 39.53 365 GLU A CA 1
ATOM 2754 C C . GLU A 1 365 ? -22.787 -4.328 -64.090 1.00 39.53 365 GLU A C 1
ATOM 2756 O O . GLU A 1 365 ? -21.925 -4.512 -63.233 1.00 39.53 365 GLU A O 1
ATOM 2761 N N . THR A 1 366 ? -24.070 -4.102 -63.789 1.00 38.53 366 THR A N 1
ATOM 2762 C CA . THR A 1 366 ? -24.656 -4.224 -62.449 1.00 38.53 366 THR A CA 1
ATOM 2763 C C . THR A 1 366 ? -24.912 -5.702 -62.172 1.00 38.53 366 THR A C 1
ATOM 2765 O O . THR A 1 366 ? -25.778 -6.292 -62.810 1.00 38.53 366 THR A O 1
ATOM 2768 N N . GLU A 1 367 ? -24.172 -6.303 -61.244 1.00 38.09 367 GLU A N 1
ATOM 2769 C CA . GLU A 1 367 ? -24.382 -7.701 -60.855 1.00 38.09 367 GLU A CA 1
ATOM 2770 C C . GLU A 1 367 ? -25.284 -7.766 -59.610 1.00 38.09 367 GLU A C 1
ATOM 2772 O O . GLU A 1 367 ? -24.998 -7.132 -58.587 1.00 38.09 367 GLU A O 1
ATOM 2777 N N . ILE A 1 368 ? -26.395 -8.502 -59.716 1.00 36.19 368 ILE A N 1
ATOM 2778 C CA . ILE A 1 368 ? -27.341 -8.771 -58.625 1.00 36.19 368 ILE A CA 1
ATOM 2779 C C . ILE A 1 368 ? -27.109 -10.218 -58.178 1.00 36.19 368 ILE A C 1
ATOM 2781 O O . ILE A 1 368 ? -27.439 -11.147 -58.913 1.00 36.19 368 ILE A O 1
ATOM 2785 N N . SER A 1 369 ? -26.556 -10.419 -56.981 1.00 36.44 369 SER A N 1
ATOM 2786 C CA . SER A 1 369 ? -26.346 -11.763 -56.420 1.00 36.44 369 SER A CA 1
ATOM 2787 C C . SER A 1 369 ? -27.456 -12.132 -55.424 1.00 36.44 369 SER A C 1
ATOM 2789 O O . SER A 1 369 ? -27.772 -11.314 -54.553 1.00 36.44 369 SER A O 1
ATOM 2791 N N . PRO A 1 370 ? -28.030 -13.349 -55.492 1.00 30.42 370 PRO A N 1
ATOM 2792 C CA . PRO A 1 370 ? -29.030 -13.810 -54.531 1.00 30.42 370 PRO A CA 1
ATOM 2793 C C . PRO A 1 370 ? -28.406 -14.207 -53.181 1.00 30.42 370 PRO A C 1
ATOM 2795 O O . PRO A 1 370 ? -27.239 -14.589 -53.100 1.00 30.42 370 PRO A O 1
ATOM 2798 N N . ILE A 1 371 ? -29.206 -14.103 -52.115 1.00 33.88 371 ILE A N 1
ATOM 2799 C CA . ILE A 1 371 ? -28.824 -14.399 -50.724 1.00 33.88 371 ILE A CA 1
ATOM 2800 C C . ILE A 1 371 ? -28.763 -15.929 -50.525 1.00 33.88 371 ILE A C 1
ATOM 2802 O O . ILE A 1 371 ? -29.750 -16.593 -50.844 1.00 33.88 371 ILE A O 1
ATOM 2806 N N . PRO A 1 372 ? -27.665 -16.512 -50.002 1.00 34.53 372 PRO A N 1
ATOM 2807 C CA . PRO A 1 372 ? -27.657 -17.913 -49.592 1.00 34.53 372 PRO A CA 1
ATOM 2808 C C . PRO A 1 372 ? -28.453 -18.085 -48.288 1.00 34.53 372 PRO A C 1
ATOM 2810 O O . PRO A 1 372 ? -28.296 -17.292 -47.360 1.00 34.53 372 PRO A O 1
ATOM 2813 N N . SER A 1 373 ? -29.326 -19.095 -48.275 1.00 37.44 373 SER A N 1
ATOM 2814 C CA . SER A 1 373 ? -30.256 -19.463 -47.193 1.00 37.44 373 SER A CA 1
ATOM 2815 C C . SER A 1 373 ? -29.583 -19.844 -45.885 1.00 37.44 373 SER A C 1
ATOM 2817 O O . SER A 1 373 ? -28.584 -20.598 -45.974 1.00 37.44 373 SER A O 1
#